Protein AF-A0A7J3WVB5-F1 (afdb_monomer)

Secondary structure (DSSP, 8-state):
-EEEEHHHHHHTTSS-TTSHHHHHHHHHT--EEEEETTEE-PPPHHHHHHHHHHHHHH--SEEEEES-TTTHHHHHHHHTT-SEEEEEES--HHHHHHHTT-TTEEEEES-GGG-----EEEEEE---HHHHHHHHTTHHHHHHHEEEEEEEEEEEGGG-HHHHHHHHT-TTEEEEEETTEEEEEEESSHHHHHHHHHHHTT--

Foldseek 3Di:
DDKDFLVVCCVVVVDPCPDLQNVLCVVLVQTIFDDDPNDTDGDDNFLVLLLLLLCLQVVWQEEEEFQCGQVSSVSSNVVSVNQAYEYEECDCPNVCVRCVPGHRYHYDRDHSLPDQDAETQEYEYEDDQVCLVVVVVCVVRVVRHHDFKYKYWQAQQVPNVVVQVVQVPPPQWDWAQAPRTTMIMGGDDPVVVVSSCVSRVPHD

Mean predicted aligned error: 3.16 Å

Nearest PDB structures (foldseek):
  9fce-assembly2_B  TM=6.866E-01  e=5.239E-07  Streptomyces sp.
  8x46-assembly1_A  TM=5.920E-01  e=1.418E-06  Pyrococcus horikoshii OT3
  8x8i-assembly1_A  TM=5.306E-01  e=5.005E-06  Acinetobacter baumannii
  8x4o-assembly1_A  TM=5.072E-01  e=6.107E-06  Pyrococcus horikoshii OT3
  4atn-assembly1_A  TM=6.465E-01  e=1.321E-03  Escherichia coli BL21(DE3)

Solvent-accessible surface area (backbone atoms only — not comparable to full-atom values): 10890 Å² total; per-residue (Å²): 123,48,75,42,47,50,65,60,32,35,77,68,66,78,35,57,73,85,34,66,46,42,47,52,26,61,77,64,63,49,51,40,28,36,34,48,97,92,42,76,53,66,67,59,62,24,51,51,55,56,48,52,39,43,45,74,74,66,59,44,57,28,36,35,28,31,43,31,49,32,27,56,66,55,45,48,41,48,78,64,63,30,57,37,33,43,32,23,14,79,59,41,70,28,18,46,66,57,47,70,88,48,82,49,57,46,80,42,75,36,62,50,85,73,66,83,75,66,74,21,36,30,30,39,35,53,54,60,75,89,44,38,60,65,53,58,79,38,41,79,61,55,57,59,37,31,63,43,33,36,42,32,45,53,43,49,40,95,75,19,59,69,60,50,56,60,46,69,70,38,91,53,40,48,79,40,53,19,76,61,24,26,27,41,41,35,50,68,48,76,80,48,52,64,51,48,55,58,43,54,55,91,55,91

Sequence (204 aa):
MKCVRVDELIESGRLSPFSPIALICSKLGIRWLPYIDGYIYGPSPGITEVLERILSLLKPESMLDLFCGSGAFSKLAYLMNVKKVKAVDIYVEVARRNLRKLEGIVVEKGDALRIRSGRYDIVVADPPQEKIRELIDRLPEFRRLYRDVAVVWVGPYHKAGEMIKILSSEEKCIIVEAWGDAVAVFWKKKKHKTIIERAVKNIG

Radius of gyration: 15.87 Å; Cα contacts (8 Å, |Δi|>4): 408; chains: 1; bounding box: 39×34×42 Å

Structure (mmCIF, N/CA/C/O backbone):
data_AF-A0A7J3WVB5-F1
#
_entry.id   AF-A0A7J3WVB5-F1
#
loop_
_atom_site.group_PDB
_atom_site.id
_atom_site.type_symbol
_atom_site.label_atom_id
_atom_site.label_alt_id
_atom_site.label_comp_id
_atom_site.label_asym_id
_atom_site.label_entity_id
_atom_site.label_seq_id
_atom_site.pdbx_PDB_ins_code
_atom_site.Cartn_x
_atom_site.Cartn_y
_atom_site.Cartn_z
_atom_site.occupancy
_atom_site.B_iso_or_equiv
_atom_site.auth_seq_id
_atom_site.auth_comp_id
_atom_site.auth_asym_id
_atom_site.auth_atom_id
_atom_site.pdbx_PDB_model_num
ATOM 1 N N . MET A 1 1 ? -0.588 6.923 -19.924 1.00 81.56 1 MET A N 1
ATOM 2 C CA . MET A 1 1 ? 0.156 5.868 -19.200 1.00 81.56 1 MET A CA 1
ATOM 3 C C . MET A 1 1 ? 0.611 4.781 -20.170 1.00 81.56 1 MET A C 1
ATOM 5 O O . MET A 1 1 ? -0.178 4.376 -21.018 1.00 81.56 1 MET A O 1
ATOM 9 N N . LYS A 1 2 ? 1.852 4.296 -20.038 1.00 89.44 2 LYS A N 1
ATOM 10 C CA . LYS A 1 2 ? 2.350 3.068 -20.685 1.00 89.44 2 LYS A CA 1
ATOM 11 C C . LYS A 1 2 ? 2.581 1.976 -19.634 1.00 89.44 2 LYS A C 1
ATOM 13 O O . LYS A 1 2 ? 2.758 2.278 -18.458 1.00 89.44 2 LYS A O 1
ATOM 18 N N . CYS A 1 3 ? 2.585 0.717 -20.063 1.00 93.38 3 CYS A N 1
ATOM 19 C CA . CYS A 1 3 ? 3.015 -0.414 -19.239 1.00 93.38 3 CYS A CA 1
ATOM 20 C C . CYS A 1 3 ? 4.452 -0.771 -19.624 1.00 93.38 3 CYS A C 1
ATOM 22 O O . CYS A 1 3 ? 4.709 -0.964 -20.811 1.00 93.38 3 CYS A O 1
ATOM 24 N N . VAL A 1 4 ? 5.349 -0.906 -18.652 1.00 95.81 4 VAL A N 1
ATOM 25 C CA . VAL A 1 4 ? 6.741 -1.335 -18.879 1.00 95.81 4 VAL A CA 1
ATOM 26 C C . VAL A 1 4 ? 7.025 -2.612 -18.099 1.00 95.81 4 VAL A C 1
ATOM 28 O O . VAL A 1 4 ? 6.466 -2.792 -17.011 1.00 95.81 4 VAL A O 1
ATOM 31 N N . ARG A 1 5 ? 7.838 -3.523 -18.647 1.00 97.50 5 ARG A N 1
ATOM 32 C CA . ARG A 1 5 ? 8.216 -4.738 -17.911 1.00 97.50 5 ARG A CA 1
ATOM 33 C C . ARG A 1 5 ? 9.303 -4.436 -16.898 1.00 97.50 5 ARG A C 1
ATOM 35 O O . ARG A 1 5 ? 10.232 -3.696 -17.196 1.00 97.50 5 ARG A O 1
ATOM 42 N N . VAL A 1 6 ? 9.224 -5.079 -15.738 1.00 97.44 6 VAL A N 1
ATOM 43 C CA . VAL A 1 6 ? 10.295 -5.020 -14.731 1.00 97.44 6 VAL A CA 1
ATOM 44 C C . VAL A 1 6 ? 11.616 -5.533 -15.321 1.00 97.44 6 VAL A C 1
ATOM 46 O O . VAL A 1 6 ? 12.628 -4.857 -15.184 1.00 97.44 6 VAL A O 1
ATOM 49 N N . ASP A 1 7 ? 11.589 -6.649 -16.060 1.00 97.19 7 ASP A N 1
ATOM 50 C CA . ASP A 1 7 ? 12.788 -7.222 -16.697 1.00 97.19 7 ASP A CA 1
ATOM 51 C C . ASP A 1 7 ? 13.438 -6.244 -17.693 1.00 97.19 7 ASP A C 1
ATOM 53 O O . ASP A 1 7 ? 14.636 -6.005 -17.622 1.00 97.19 7 ASP A O 1
ATOM 57 N N . GLU A 1 8 ? 12.644 -5.586 -18.549 1.00 96.88 8 GLU A N 1
ATOM 58 C CA . GLU A 1 8 ? 13.138 -4.587 -19.516 1.00 96.88 8 GLU A CA 1
ATOM 59 C C . GLU A 1 8 ? 13.786 -3.382 -18.811 1.00 96.88 8 GLU A C 1
ATOM 61 O O . GLU A 1 8 ? 14.771 -2.812 -19.287 1.00 96.88 8 GLU A O 1
ATOM 66 N N . LEU A 1 9 ? 13.248 -2.970 -17.659 1.00 96.25 9 LEU A N 1
ATOM 67 C CA . LEU A 1 9 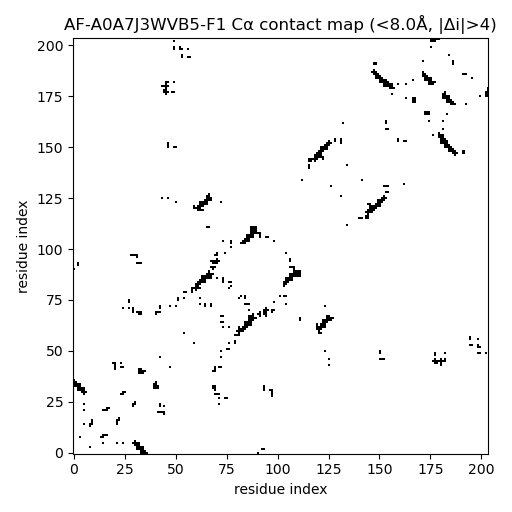? 13.836 -1.898 -16.854 1.00 96.25 9 LEU A CA 1
ATOM 68 C C . LEU A 1 9 ? 15.176 -2.310 -16.236 1.00 96.25 9 LEU A C 1
ATOM 70 O O . LEU A 1 9 ? 16.072 -1.472 -16.140 1.00 96.25 9 LEU A O 1
ATOM 74 N N . ILE A 1 10 ? 15.317 -3.576 -15.844 1.00 96.62 10 ILE A N 1
ATOM 75 C CA . ILE A 1 10 ? 16.566 -4.124 -15.305 1.00 96.62 10 ILE A CA 1
ATOM 76 C C . ILE A 1 10 ? 17.609 -4.261 -16.417 1.00 96.62 10 ILE A C 1
ATOM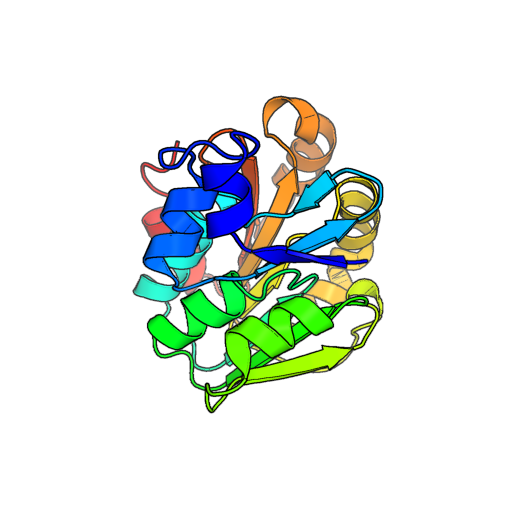 78 O O . ILE A 1 10 ? 18.720 -3.754 -16.277 1.00 96.62 10 ILE A O 1
ATOM 82 N N . GLU A 1 11 ? 17.239 -4.871 -17.544 1.00 97.00 11 GLU A N 1
ATOM 83 C CA . GLU A 1 11 ? 18.110 -5.064 -18.711 1.00 97.00 11 GLU A CA 1
ATOM 84 C C . GLU A 1 11 ? 18.613 -3.732 -19.286 1.00 97.00 11 GLU A C 1
ATOM 86 O O . GLU A 1 11 ? 19.772 -3.616 -19.675 1.00 97.00 11 GLU A O 1
ATOM 91 N N . SER A 1 12 ? 17.763 -2.700 -19.294 1.00 95.94 12 SER A N 1
ATOM 92 C CA . SER A 1 12 ? 18.137 -1.352 -19.746 1.00 95.94 12 SER A CA 1
ATOM 93 C C . SER A 1 12 ? 18.921 -0.526 -18.718 1.00 95.94 12 SER A C 1
ATOM 95 O O . SER A 1 12 ? 19.265 0.622 -19.003 1.00 95.94 12 SER A O 1
ATOM 97 N N . GLY A 1 13 ? 19.171 -1.058 -17.515 1.00 94.12 13 GLY A N 1
ATOM 98 C CA . GLY A 1 13 ? 19.864 -0.351 -16.432 1.00 94.12 13 GLY A CA 1
ATOM 99 C C . GLY A 1 13 ? 19.046 0.762 -15.763 1.00 94.12 13 GLY A C 1
ATOM 100 O O . GLY A 1 13 ? 19.572 1.495 -14.928 1.00 94.12 13 GLY A O 1
ATOM 101 N N . ARG A 1 14 ? 17.756 0.904 -16.100 1.00 93.12 14 ARG A N 1
ATOM 102 C CA . ARG A 1 14 ? 16.847 1.909 -15.512 1.00 93.12 14 ARG A CA 1
ATOM 103 C C . ARG A 1 14 ? 16.347 1.527 -14.120 1.00 93.12 14 ARG A C 1
ATOM 105 O O . ARG A 1 14 ? 15.851 2.388 -13.398 1.00 93.12 14 ARG A O 1
ATOM 112 N N . LEU A 1 15 ? 16.453 0.253 -13.751 1.00 94.56 15 LEU A N 1
ATOM 113 C CA . LEU A 1 15 ? 16.120 -0.266 -12.431 1.00 94.56 15 LEU A CA 1
ATOM 114 C C . LEU A 1 15 ? 17.211 -1.240 -11.981 1.00 94.56 15 LEU A C 1
ATOM 116 O O . LEU A 1 15 ? 17.489 -2.218 -12.663 1.00 94.56 15 LEU A O 1
ATOM 120 N N . SER A 1 16 ? 17.812 -1.009 -10.813 1.00 95.69 16 SER A N 1
ATOM 121 C CA . SER A 1 16 ? 18.738 -1.994 -10.245 1.00 95.69 16 SER A CA 1
ATOM 122 C C . SER A 1 16 ? 17.976 -3.271 -9.856 1.00 95.69 16 SER A C 1
ATOM 124 O O . SER A 1 16 ? 16.940 -3.159 -9.186 1.00 95.69 16 SER A O 1
ATOM 126 N N . PRO A 1 17 ? 18.481 -4.478 -10.184 1.00 96.00 17 PRO A N 1
ATOM 127 C CA . PRO A 1 17 ? 17.848 -5.738 -9.785 1.00 96.00 17 PRO A CA 1
ATOM 128 C C . PRO A 1 17 ? 17.816 -5.933 -8.261 1.00 96.00 17 PRO A C 1
ATOM 130 O O . PRO A 1 17 ? 16.987 -6.682 -7.754 1.00 96.00 17 PRO A O 1
ATOM 133 N N . PHE A 1 18 ? 18.681 -5.224 -7.529 1.00 96.00 18 PHE A N 1
ATOM 134 C CA . PHE A 1 18 ? 18.742 -5.236 -6.065 1.00 96.00 18 PHE A CA 1
ATOM 135 C C . PHE A 1 18 ? 18.004 -4.056 -5.420 1.00 96.00 18 PHE A C 1
ATOM 137 O O . PHE A 1 18 ? 18.051 -3.888 -4.204 1.00 96.00 18 PHE A O 1
ATOM 144 N N . SER A 1 19 ? 17.333 -3.213 -6.212 1.00 94.81 19 SER A N 1
ATOM 145 C CA . SER A 1 19 ? 16.509 -2.136 -5.659 1.00 94.81 19 SER A CA 1
ATOM 146 C C . SER A 1 19 ? 15.310 -2.703 -4.882 1.00 94.81 19 SER A C 1
ATOM 148 O O . SER A 1 19 ? 14.766 -3.737 -5.283 1.00 94.81 19 SER A O 1
ATOM 150 N N . PRO A 1 20 ? 14.825 -2.020 -3.824 1.00 95.12 20 PRO A N 1
ATOM 151 C CA . PRO A 1 20 ? 13.643 -2.465 -3.081 1.00 95.12 20 PRO A CA 1
ATOM 152 C C . PRO A 1 20 ? 12.429 -2.729 -3.982 1.00 95.12 20 PRO A C 1
ATOM 154 O O . PRO A 1 20 ? 11.755 -3.743 -3.833 1.00 95.12 20 PRO A O 1
ATOM 157 N N . ILE A 1 21 ? 12.207 -1.876 -4.989 1.00 95.25 21 ILE A N 1
ATOM 158 C CA . ILE A 1 21 ? 11.132 -2.041 -5.978 1.00 95.25 21 ILE A CA 1
ATOM 159 C C . ILE A 1 21 ? 11.279 -3.362 -6.745 1.00 95.25 21 ILE A C 1
ATOM 161 O O . ILE A 1 21 ? 10.304 -4.107 -6.852 1.00 95.25 21 ILE A O 1
ATOM 165 N N . ALA A 1 22 ? 12.472 -3.670 -7.266 1.00 96.81 22 ALA A N 1
ATOM 166 C CA . ALA A 1 22 ? 12.715 -4.909 -8.007 1.00 96.81 22 ALA A CA 1
ATOM 167 C C . ALA A 1 22 ? 12.516 -6.147 -7.120 1.00 96.81 22 ALA A C 1
ATOM 169 O O . ALA A 1 22 ? 11.864 -7.107 -7.538 1.00 96.81 22 ALA A O 1
ATOM 170 N N . LEU A 1 23 ? 12.999 -6.099 -5.875 1.00 97.56 23 LEU A N 1
ATOM 171 C CA . LEU A 1 23 ? 12.854 -7.189 -4.908 1.00 97.56 23 LEU A CA 1
ATOM 172 C C . LEU A 1 23 ? 11.387 -7.427 -4.523 1.00 97.56 23 LEU A C 1
ATOM 174 O O . LEU A 1 23 ? 10.938 -8.574 -4.515 1.00 97.56 23 LEU A O 1
ATOM 178 N N . ILE A 1 24 ? 10.614 -6.364 -4.277 1.00 97.94 24 ILE A N 1
ATOM 179 C CA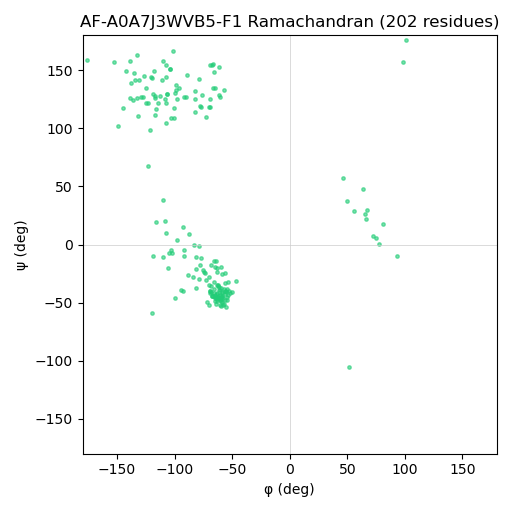 . ILE A 1 24 ? 9.170 -6.464 -4.012 1.00 97.94 24 ILE A CA 1
ATOM 180 C C . ILE A 1 24 ? 8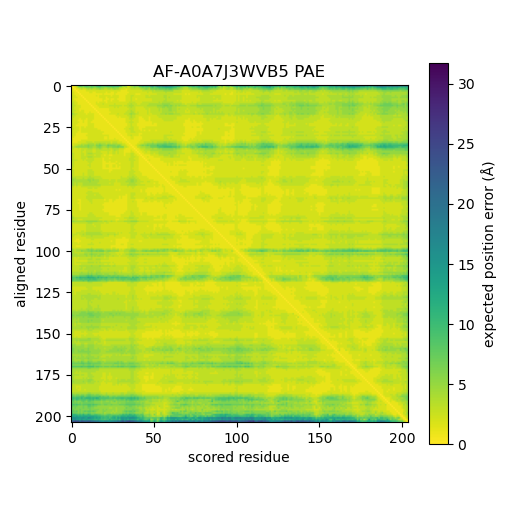.447 -7.024 -5.237 1.00 97.94 24 ILE A C 1
ATOM 182 O O . ILE A 1 24 ? 7.621 -7.929 -5.108 1.00 97.94 24 ILE A O 1
ATOM 186 N N . CYS A 1 25 ? 8.771 -6.534 -6.436 1.00 98.19 25 CYS A N 1
ATOM 187 C CA . CYS A 1 25 ? 8.155 -7.030 -7.662 1.00 98.19 25 CYS A CA 1
ATOM 188 C C . CYS A 1 25 ? 8.432 -8.521 -7.873 1.00 98.19 25 CYS A C 1
ATOM 190 O O . CYS A 1 25 ? 7.502 -9.271 -8.169 1.00 98.19 25 CYS A O 1
ATOM 192 N N . SER A 1 26 ? 9.673 -8.955 -7.645 1.00 97.75 26 SER A N 1
ATOM 193 C CA . SER A 1 26 ? 10.072 -10.363 -7.697 1.00 97.75 26 SER A CA 1
ATOM 194 C C . SER A 1 26 ? 9.303 -11.204 -6.672 1.00 97.75 26 SER A C 1
ATOM 196 O O . SER A 1 26 ? 8.625 -12.161 -7.050 1.00 97.75 26 SER A O 1
ATOM 198 N N . LYS A 1 27 ? 9.288 -10.783 -5.396 1.00 97.88 27 LYS A N 1
ATOM 199 C CA . LYS A 1 27 ? 8.560 -11.452 -4.300 1.00 97.88 27 LYS A CA 1
ATOM 200 C C . LYS A 1 27 ? 7.071 -11.631 -4.607 1.00 97.88 27 LYS A C 1
ATOM 202 O O . LYS A 1 27 ? 6.494 -12.669 -4.295 1.00 97.88 27 LYS A O 1
ATOM 207 N N . LEU A 1 28 ? 6.440 -10.619 -5.200 1.00 97.88 28 LEU A N 1
ATOM 208 C CA . LEU A 1 28 ? 5.000 -10.609 -5.471 1.00 97.88 28 LEU A CA 1
ATOM 209 C C . LEU A 1 28 ? 4.633 -11.156 -6.862 1.00 97.88 28 LEU A C 1
ATOM 211 O O . LEU A 1 28 ? 3.451 -11.360 -7.151 1.00 97.88 28 LEU A O 1
ATOM 215 N N . GLY A 1 29 ? 5.609 -11.388 -7.742 1.00 97.56 29 GLY A N 1
ATOM 216 C CA . GLY A 1 29 ? 5.369 -11.731 -9.146 1.00 97.56 29 GLY A CA 1
ATOM 217 C C . GLY A 1 29 ? 4.737 -10.591 -9.960 1.00 97.56 29 GLY A C 1
ATOM 218 O O . GLY A 1 29 ? 3.982 -10.847 -10.905 1.00 97.56 29 GLY A O 1
ATOM 219 N N . ILE A 1 30 ? 5.007 -9.336 -9.589 1.00 98.12 30 ILE A N 1
ATOM 220 C CA . ILE A 1 30 ? 4.620 -8.146 -10.356 1.00 98.12 30 ILE A CA 1
ATOM 221 C C . ILE A 1 30 ? 5.583 -8.005 -11.531 1.00 98.12 30 ILE A C 1
ATOM 223 O O . ILE A 1 30 ? 6.784 -7.843 -11.351 1.00 98.12 30 ILE A O 1
ATOM 227 N N . ARG A 1 31 ? 5.050 -8.081 -12.753 1.00 97.88 31 ARG A N 1
ATOM 228 C CA . ARG A 1 31 ? 5.861 -8.066 -13.985 1.00 97.88 31 ARG A CA 1
ATOM 229 C C . ARG A 1 31 ? 5.780 -6.754 -14.742 1.00 97.88 31 ARG A C 1
ATOM 231 O O . ARG A 1 31 ? 6.636 -6.487 -15.579 1.00 97.88 31 ARG A O 1
ATOM 238 N N . TRP A 1 32 ? 4.742 -5.970 -14.477 1.00 98.19 32 TRP A N 1
ATOM 239 C CA . TRP A 1 32 ? 4.445 -4.735 -15.191 1.00 98.19 32 TRP A CA 1
ATOM 240 C C . TRP A 1 32 ? 4.325 -3.583 -14.205 1.00 98.19 32 TRP A C 1
ATOM 242 O O . TRP A 1 32 ? 3.634 -3.724 -13.195 1.00 98.19 32 TRP A O 1
ATOM 252 N N . LEU A 1 33 ? 4.949 -2.452 -14.528 1.00 97.38 33 LEU A N 1
ATOM 253 C CA . LEU A 1 33 ? 4.841 -1.205 -13.772 1.00 97.38 33 LEU A CA 1
ATOM 254 C C . LEU A 1 33 ? 4.216 -0.094 -14.636 1.00 97.38 33 LEU A C 1
ATOM 256 O O . LEU A 1 33 ? 4.390 -0.101 -15.863 1.00 97.38 33 LEU A O 1
ATOM 260 N N . PRO A 1 34 ? 3.479 0.855 -14.029 1.00 95.56 34 PRO A N 1
ATOM 261 C CA . PRO A 1 34 ? 3.046 2.072 -14.698 1.00 95.56 34 PRO A CA 1
ATOM 262 C C . PRO A 1 34 ? 4.232 2.957 -15.069 1.00 95.56 34 PRO A C 1
ATOM 264 O O . PRO A 1 34 ? 5.119 3.212 -14.256 1.00 95.56 34 PRO A O 1
ATOM 267 N N . TYR A 1 35 ? 4.198 3.463 -16.298 1.00 92.94 35 TYR A N 1
ATOM 268 C CA . TYR A 1 35 ? 5.060 4.533 -16.776 1.00 92.94 35 TYR A CA 1
ATOM 269 C C . TYR A 1 35 ? 4.202 5.744 -17.147 1.00 92.94 35 TYR A C 1
ATOM 271 O O . TYR A 1 35 ? 3.397 5.687 -18.091 1.00 92.94 35 TYR A O 1
ATOM 279 N N . ILE A 1 36 ? 4.329 6.818 -16.373 1.00 88.88 36 ILE A N 1
ATOM 280 C CA . ILE A 1 36 ? 3.506 8.029 -16.468 1.00 88.88 36 ILE A CA 1
ATOM 281 C C . ILE A 1 36 ? 4.449 9.229 -16.439 1.00 88.88 36 ILE A C 1
ATOM 283 O O . ILE A 1 36 ? 5.306 9.314 -15.569 1.00 88.88 36 ILE A O 1
ATOM 287 N N . ASP A 1 37 ? 4.330 10.106 -17.435 1.00 86.94 37 ASP A N 1
ATOM 288 C CA . ASP A 1 37 ? 5.044 11.388 -17.521 1.00 86.94 37 ASP A CA 1
ATOM 289 C C . ASP A 1 37 ? 6.561 11.311 -17.293 1.00 86.94 37 ASP A C 1
ATOM 291 O O . ASP A 1 37 ? 7.172 12.191 -16.701 1.00 86.94 37 ASP A O 1
ATOM 295 N N . GLY A 1 38 ? 7.188 10.239 -17.782 1.00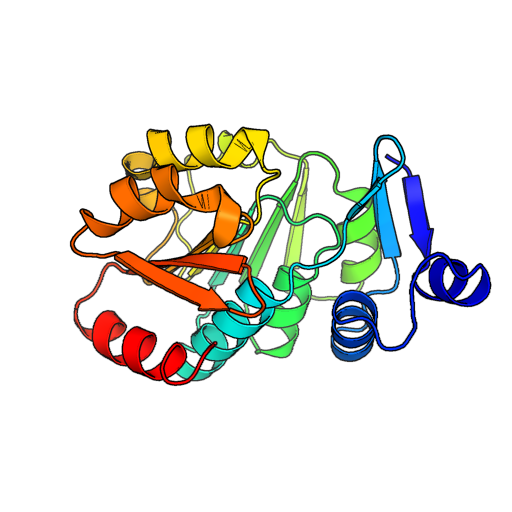 84.25 38 GLY A N 1
ATOM 296 C CA . GLY A 1 38 ? 8.631 10.034 -17.649 1.00 84.25 38 GLY A CA 1
ATOM 297 C C . GLY A 1 38 ? 9.051 9.213 -16.428 1.00 84.25 38 GLY A C 1
ATOM 298 O O . GLY A 1 38 ? 10.198 8.769 -16.380 1.00 84.25 38 GLY A O 1
ATOM 299 N N . TYR A 1 39 ? 8.133 8.941 -15.501 1.00 87.44 39 TYR A N 1
ATOM 300 C CA . TYR A 1 39 ? 8.394 8.262 -14.234 1.00 87.44 39 TYR A CA 1
ATOM 301 C C . TYR A 1 39 ? 7.844 6.835 -14.212 1.00 87.44 39 TYR A C 1
ATOM 303 O O . TYR A 1 39 ? 6.783 6.536 -14.766 1.00 87.44 39 TYR A O 1
ATOM 311 N N . ILE A 1 40 ? 8.586 5.944 -13.553 1.00 91.19 40 ILE A N 1
ATOM 312 C CA . ILE A 1 40 ? 8.181 4.564 -13.273 1.00 91.19 40 ILE A CA 1
ATOM 313 C C . ILE A 1 40 ? 7.628 4.528 -11.853 1.00 91.19 40 ILE A C 1
ATOM 315 O O . ILE A 1 40 ? 8.325 4.905 -10.914 1.00 91.19 40 ILE A O 1
ATOM 319 N N . TYR A 1 41 ? 6.404 4.036 -11.699 1.00 91.56 41 TYR A N 1
ATOM 320 C CA . TYR A 1 41 ? 5.755 3.930 -10.396 1.00 91.56 41 TYR A CA 1
ATOM 321 C C . TYR A 1 41 ? 5.857 2.488 -9.892 1.00 91.56 41 TYR A C 1
ATOM 323 O O . TYR A 1 41 ? 5.245 1.574 -10.441 1.00 91.56 41 TYR A O 1
ATOM 331 N N . GLY A 1 42 ? 6.682 2.263 -8.873 1.00 92.81 42 GLY A N 1
ATOM 332 C CA . GLY A 1 42 ? 6.816 0.974 -8.191 1.00 92.81 42 GLY A CA 1
ATOM 333 C C . GLY A 1 42 ? 6.066 0.954 -6.858 1.00 92.81 42 GLY A C 1
ATOM 334 O O . GLY A 1 42 ? 5.684 2.013 -6.372 1.00 92.81 42 GLY A O 1
ATOM 335 N N . PRO A 1 43 ? 5.863 -0.227 -6.248 1.00 94.69 43 PRO A N 1
ATOM 336 C CA . PRO A 1 43 ? 5.385 -0.304 -4.871 1.00 94.69 43 PRO A CA 1
ATOM 337 C C . PRO A 1 43 ? 6.371 0.360 -3.903 1.00 94.69 43 PRO A C 1
ATOM 339 O O . PRO A 1 43 ? 7.559 0.026 -3.902 1.00 94.69 43 PRO A O 1
ATOM 342 N N . SER A 1 44 ? 5.862 1.259 -3.062 1.00 94.88 44 SER A N 1
ATOM 343 C CA . SER A 1 44 ? 6.644 1.933 -2.023 1.00 94.88 44 SER A CA 1
ATOM 344 C C . SER A 1 44 ? 7.044 0.935 -0.917 1.00 94.88 44 SER A C 1
ATOM 346 O O . SER A 1 44 ? 6.173 0.239 -0.371 1.00 94.88 44 SER A O 1
ATOM 348 N N . PRO A 1 45 ? 8.343 0.791 -0.589 1.00 95.69 45 PRO A N 1
ATOM 349 C CA . PRO A 1 45 ? 8.822 -0.268 0.299 1.00 95.69 45 PRO A CA 1
ATOM 350 C C . PRO A 1 45 ? 8.310 -0.132 1.735 1.00 95.69 45 PRO A C 1
ATOM 352 O O . PRO A 1 45 ? 7.921 -1.144 2.323 1.00 95.69 45 PRO A O 1
ATOM 355 N N . GLY A 1 46 ? 8.216 1.089 2.272 1.00 96.50 46 GLY A N 1
ATOM 356 C CA . GLY A 1 46 ? 7.803 1.302 3.656 1.00 96.50 46 GLY A CA 1
ATOM 357 C C . GLY A 1 46 ? 6.372 0.850 3.921 1.00 96.50 46 GLY A C 1
ATOM 358 O O . GLY A 1 46 ? 6.114 0.035 4.809 1.00 96.50 46 GLY A O 1
ATOM 359 N N . ILE A 1 47 ? 5.425 1.305 3.096 1.00 97.56 47 ILE A N 1
ATOM 360 C CA . ILE A 1 47 ? 4.027 0.863 3.201 1.00 97.56 47 ILE A CA 1
ATOM 361 C C . ILE A 1 47 ? 3.861 -0.624 2.863 1.00 97.56 47 ILE A C 1
ATOM 363 O O . ILE A 1 47 ? 3.018 -1.279 3.476 1.00 97.56 47 ILE A O 1
ATOM 367 N N . THR A 1 48 ? 4.677 -1.183 1.958 1.00 97.94 48 THR A N 1
ATOM 368 C CA . THR A 1 48 ? 4.662 -2.628 1.663 1.00 97.94 48 THR A CA 1
ATOM 369 C C . THR A 1 48 ? 4.960 -3.440 2.923 1.00 97.94 48 THR A C 1
ATOM 371 O O . THR A 1 48 ? 4.199 -4.352 3.254 1.00 97.94 48 THR A O 1
ATOM 374 N N . GLU A 1 49 ? 6.023 -3.091 3.655 1.00 97.44 49 GLU A N 1
ATOM 375 C CA . GLU A 1 49 ? 6.401 -3.784 4.891 1.00 97.44 49 GLU A CA 1
ATOM 376 C C . GLU A 1 49 ? 5.346 -3.619 5.993 1.00 97.44 49 GLU A C 1
ATOM 378 O O . GLU A 1 49 ? 4.948 -4.600 6.634 1.00 97.44 49 GLU A O 1
ATOM 383 N N . VAL A 1 50 ? 4.858 -2.392 6.202 1.00 97.75 50 VAL A N 1
ATOM 384 C CA . VAL A 1 50 ? 3.823 -2.108 7.208 1.00 97.75 50 VAL A CA 1
ATOM 385 C C . VAL A 1 50 ? 2.549 -2.902 6.908 1.00 97.75 50 VAL A C 1
ATOM 387 O O . VAL A 1 50 ? 1.996 -3.550 7.803 1.00 97.75 50 VAL A O 1
ATOM 390 N N . LEU A 1 51 ? 2.096 -2.900 5.651 1.00 98.19 51 LEU A N 1
ATOM 391 C CA . LEU A 1 51 ? 0.900 -3.626 5.237 1.00 98.19 51 LEU A CA 1
ATOM 392 C C . LEU A 1 51 ? 1.073 -5.138 5.411 1.00 98.19 51 LEU A C 1
ATOM 394 O O . LEU A 1 51 ? 0.181 -5.779 5.966 1.00 98.19 51 LEU A O 1
ATOM 398 N N . GLU A 1 52 ? 2.207 -5.709 4.996 1.00 97.56 52 GLU A N 1
ATOM 399 C CA . GLU A 1 52 ? 2.493 -7.140 5.157 1.00 97.56 52 GLU A CA 1
ATOM 400 C C . GLU A 1 52 ? 2.401 -7.565 6.630 1.00 97.56 52 GLU A C 1
ATOM 402 O O . GLU A 1 52 ? 1.699 -8.520 6.978 1.00 97.56 52 GLU A O 1
ATOM 407 N N . ARG A 1 53 ? 3.032 -6.812 7.534 1.00 96.94 53 ARG A N 1
ATOM 408 C CA . ARG A 1 53 ? 2.993 -7.108 8.974 1.00 96.94 53 ARG A CA 1
ATOM 409 C C . ARG A 1 53 ? 1.574 -7.010 9.535 1.00 96.94 53 ARG A C 1
ATOM 411 O O . ARG A 1 53 ? 1.150 -7.903 10.272 1.00 96.94 53 ARG A O 1
ATOM 418 N N . ILE A 1 54 ? 0.809 -5.990 9.146 1.00 96.75 54 ILE A N 1
ATOM 419 C CA . ILE A 1 54 ? -0.589 -5.821 9.573 1.00 96.75 54 ILE A CA 1
ATOM 420 C C . ILE A 1 54 ? -1.468 -6.974 9.072 1.00 96.75 54 ILE A C 1
ATOM 422 O O . ILE A 1 54 ? -2.218 -7.558 9.860 1.00 96.75 54 ILE A O 1
ATOM 426 N N . LEU A 1 55 ? -1.357 -7.341 7.793 1.00 97.38 55 LEU A N 1
ATOM 427 C CA . LEU A 1 55 ? -2.105 -8.451 7.202 1.00 97.38 55 LEU A CA 1
ATOM 428 C C . LEU A 1 55 ? -1.788 -9.781 7.899 1.00 97.38 55 LEU A C 1
ATOM 430 O O . LEU A 1 55 ? -2.707 -10.558 8.168 1.00 97.38 55 LEU A O 1
ATOM 434 N N . SER A 1 56 ? -0.521 -10.018 8.262 1.00 96.19 56 SER A N 1
ATOM 435 C CA . SER A 1 56 ? -0.088 -11.265 8.916 1.00 96.19 56 SER A CA 1
ATOM 436 C C . SER A 1 56 ? -0.740 -11.481 10.286 1.00 96.19 56 SER A C 1
ATOM 438 O O . SER A 1 56 ? -1.052 -12.614 10.666 1.00 96.19 56 SER A O 1
ATOM 440 N N . LEU A 1 57 ? -0.977 -10.387 11.017 1.00 94.44 57 LEU A N 1
ATOM 441 C CA . LEU A 1 57 ? -1.510 -10.417 12.375 1.00 94.44 57 LEU A CA 1
ATOM 442 C C . LEU A 1 57 ? -3.036 -10.312 12.409 1.00 94.44 57 LEU A C 1
ATOM 444 O O . LEU A 1 57 ? -3.668 -10.991 13.217 1.00 94.44 57 LEU A O 1
ATOM 448 N N . LEU A 1 58 ? -3.633 -9.471 11.555 1.00 94.31 58 LEU A N 1
ATOM 449 C CA . LEU A 1 58 ? -5.083 -9.250 11.544 1.00 94.31 58 LEU A CA 1
ATOM 450 C C . LEU A 1 58 ? -5.855 -10.281 10.727 1.00 94.31 58 LEU A C 1
ATOM 452 O O . LEU A 1 58 ? -7.015 -10.525 11.051 1.00 94.31 58 LEU A O 1
ATOM 456 N N . LYS A 1 59 ? -5.234 -10.873 9.697 1.00 95.62 59 LYS A N 1
ATOM 457 C CA . LYS A 1 59 ? -5.858 -11.861 8.798 1.00 95.62 59 LYS A CA 1
ATOM 458 C C . LYS A 1 59 ? -7.256 -11.424 8.312 1.00 95.62 59 LYS A C 1
ATOM 460 O O . LYS A 1 59 ? -8.237 -12.125 8.568 1.00 95.62 59 LYS A O 1
ATOM 465 N N . PRO A 1 60 ? -7.377 -10.246 7.672 1.00 97.19 60 PRO A N 1
ATOM 466 C CA . PRO A 1 60 ? -8.672 -9.716 7.252 1.00 97.19 60 PRO A CA 1
ATOM 467 C C . PRO A 1 60 ? -9.315 -10.567 6.153 1.00 97.19 60 PRO A C 1
ATOM 469 O O . PRO A 1 60 ? -8.626 -11.207 5.358 1.00 97.19 60 PRO A O 1
ATOM 472 N N . GLU A 1 61 ? -10.643 -10.515 6.044 1.00 98.31 61 GLU A N 1
ATOM 473 C CA . GLU A 1 61 ? -11.358 -11.182 4.951 1.00 98.31 61 GLU A CA 1
ATOM 474 C C . GLU A 1 61 ? -11.493 -10.290 3.716 1.00 98.31 61 GLU A C 1
ATOM 476 O O . GLU A 1 61 ? -11.627 -10.794 2.597 1.00 98.31 61 GLU A O 1
ATOM 481 N N . SER A 1 62 ? -11.472 -8.968 3.911 1.00 98.69 62 SER A N 1
ATOM 482 C CA . SER A 1 62 ? -11.687 -7.991 2.849 1.00 98.69 62 SER A CA 1
ATOM 483 C C . SER A 1 62 ? -10.734 -6.796 2.900 1.00 98.69 62 SER A C 1
ATOM 485 O O . SER A 1 62 ? -10.478 -6.233 3.966 1.00 98.69 62 SER A O 1
ATOM 487 N N . MET A 1 63 ? -10.257 -6.371 1.727 1.00 98.81 63 MET A N 1
ATOM 488 C CA . MET A 1 63 ? -9.390 -5.204 1.567 1.00 98.81 63 MET A CA 1
ATOM 489 C C . MET A 1 63 ? -9.831 -4.311 0.401 1.00 98.81 63 MET A C 1
ATOM 491 O O . MET A 1 63 ? -10.233 -4.803 -0.654 1.00 98.81 63 MET A O 1
ATOM 495 N N . LEU A 1 64 ? -9.727 -2.998 0.589 1.00 98.81 64 LEU A N 1
ATOM 496 C CA . LEU A 1 64 ? -9.802 -2.000 -0.478 1.00 98.81 64 LEU A CA 1
ATOM 497 C C . LEU A 1 64 ? -8.411 -1.406 -0.709 1.00 98.81 64 LEU A C 1
ATOM 499 O O . LEU A 1 64 ? -7.807 -0.901 0.231 1.00 98.81 64 LEU A O 1
ATOM 503 N N . ASP A 1 65 ? -7.935 -1.466 -1.944 1.00 98.69 65 ASP A N 1
ATOM 504 C CA . ASP A 1 65 ? -6.662 -0.925 -2.418 1.00 98.69 65 ASP A CA 1
ATOM 505 C C . ASP A 1 65 ? -6.941 0.318 -3.271 1.00 98.69 65 ASP A C 1
ATOM 507 O O . ASP A 1 65 ? -7.476 0.218 -4.379 1.00 98.69 65 ASP A O 1
ATOM 511 N N . LEU A 1 66 ? -6.680 1.497 -2.710 1.00 98.44 66 LEU A N 1
ATOM 512 C CA . LEU A 1 66 ? -6.880 2.789 -3.360 1.00 98.44 66 LEU A CA 1
ATOM 513 C C . LEU A 1 66 ? -5.564 3.273 -3.969 1.00 98.44 66 LEU A C 1
ATOM 515 O O . LEU A 1 66 ? -4.546 3.276 -3.281 1.00 98.44 66 LEU A O 1
ATOM 519 N N . PHE A 1 67 ? -5.625 3.766 -5.211 1.00 97.56 67 PHE A N 1
ATOM 520 C CA . PHE A 1 67 ? -4.445 4.128 -6.011 1.00 97.56 67 PHE A CA 1
ATOM 521 C C . PHE A 1 67 ? -3.577 2.899 -6.310 1.00 97.56 67 PHE A C 1
ATOM 523 O O . PHE A 1 67 ? -2.369 2.885 -6.095 1.00 97.56 67 PHE A O 1
ATOM 530 N N . CYS A 1 68 ? -4.223 1.820 -6.765 1.00 97.31 68 CYS A N 1
ATOM 531 C CA . CYS A 1 68 ? -3.593 0.503 -6.800 1.00 97.31 68 CYS A CA 1
ATOM 532 C C . CYS A 1 68 ? -2.391 0.395 -7.759 1.00 97.31 68 CYS A C 1
ATOM 534 O O . CYS A 1 68 ? -1.603 -0.543 -7.627 1.00 97.31 68 CYS A O 1
ATOM 536 N N . GLY A 1 69 ? -2.239 1.301 -8.736 1.00 96.50 69 GLY A N 1
ATOM 537 C CA . GLY A 1 69 ? -1.098 1.355 -9.653 1.00 96.50 69 GLY A CA 1
ATOM 538 C C . GLY A 1 69 ? -0.796 0.021 -10.349 1.00 96.50 69 GLY A C 1
ATOM 539 O O . GLY A 1 69 ? -1.491 -0.409 -11.273 1.00 96.50 69 GLY A O 1
ATOM 540 N N . SER A 1 70 ? 0.275 -0.654 -9.919 1.00 97.81 70 SER A N 1
ATOM 541 C CA . SER A 1 70 ? 0.670 -1.972 -10.445 1.00 97.81 70 SER A CA 1
ATOM 542 C C . SER A 1 70 ? -0.164 -3.144 -9.907 1.00 97.81 70 SER A C 1
ATOM 544 O O . SER A 1 70 ? -0.071 -4.255 -10.436 1.00 97.81 70 SER A O 1
ATOM 546 N N . GLY A 1 71 ? -0.977 -2.920 -8.876 1.00 98.31 71 GLY A N 1
ATOM 547 C CA . GLY A 1 71 ? -1.717 -3.943 -8.142 1.00 98.31 71 GLY A CA 1
ATOM 548 C C . GLY A 1 71 ? -0.877 -4.677 -7.093 1.00 98.31 71 GLY A C 1
ATOM 549 O O . GLY A 1 71 ? -1.255 -5.773 -6.681 1.00 98.31 71 GLY A O 1
ATOM 550 N N . ALA A 1 72 ? 0.270 -4.126 -6.683 1.00 98.50 72 ALA A N 1
ATOM 551 C CA . ALA A 1 72 ? 1.189 -4.779 -5.751 1.00 98.50 72 ALA A CA 1
ATOM 552 C C . ALA A 1 72 ? 0.551 -5.082 -4.385 1.00 98.50 72 ALA A C 1
ATOM 554 O O . ALA A 1 72 ? 0.650 -6.215 -3.917 1.00 98.50 72 ALA A O 1
ATOM 555 N N . PHE A 1 73 ? -0.167 -4.135 -3.773 1.00 98.75 73 PHE A N 1
ATOM 556 C CA . PHE A 1 73 ? -0.821 -4.382 -2.481 1.00 98.75 73 PHE A CA 1
ATOM 557 C C . PHE A 1 73 ? -1.982 -5.360 -2.604 1.00 98.75 73 PHE A C 1
ATOM 559 O O . PHE A 1 73 ? -2.110 -6.269 -1.786 1.00 98.75 73 PHE A O 1
ATOM 566 N N . SER A 1 74 ? -2.772 -5.259 -3.673 1.00 98.75 74 SER A N 1
ATOM 567 C CA . SER A 1 74 ? -3.782 -6.268 -4.001 1.00 98.75 74 SER A CA 1
ATOM 568 C C . SER A 1 74 ? -3.189 -7.674 -4.150 1.00 98.75 74 SER A C 1
ATOM 570 O O . SER A 1 74 ? -3.748 -8.647 -3.639 1.00 98.75 74 SER A O 1
ATOM 572 N N . LYS A 1 75 ? -2.032 -7.793 -4.813 1.00 98.69 75 LYS A N 1
ATOM 573 C CA . LYS A 1 75 ? -1.305 -9.057 -4.974 1.00 98.69 75 LYS A CA 1
ATOM 574 C C . LYS A 1 75 ? -0.775 -9.579 -3.638 1.00 98.69 75 LYS A C 1
ATOM 576 O O . LYS A 1 75 ? -0.929 -10.767 -3.365 1.00 98.69 75 LYS A O 1
ATOM 581 N N . LEU A 1 76 ? -0.200 -8.706 -2.811 1.00 98.69 76 LEU A N 1
ATOM 582 C CA . LEU A 1 76 ? 0.242 -9.030 -1.454 1.00 98.69 76 LEU A CA 1
ATOM 583 C C . LEU A 1 76 ? -0.927 -9.567 -0.618 1.00 98.69 76 LEU A C 1
ATOM 585 O O . LEU A 1 76 ? -0.832 -10.665 -0.081 1.00 98.69 76 LEU A O 1
ATOM 589 N N . ALA A 1 77 ? -2.058 -8.863 -0.581 1.00 98.62 77 ALA A N 1
ATOM 590 C CA . ALA A 1 77 ? -3.245 -9.297 0.153 1.00 98.62 77 ALA A CA 1
ATOM 591 C C . ALA A 1 77 ? -3.765 -10.665 -0.309 1.00 98.62 77 ALA A C 1
ATOM 593 O O . ALA A 1 77 ? -4.082 -11.514 0.524 1.00 98.62 77 ALA A O 1
ATOM 594 N N . TYR A 1 78 ? -3.782 -10.916 -1.620 1.00 98.44 78 TYR A N 1
ATOM 595 C CA . TYR A 1 78 ? -4.135 -12.227 -2.165 1.00 98.44 78 TYR A CA 1
ATOM 596 C C . TYR A 1 78 ? -3.187 -13.336 -1.686 1.00 98.44 78 TYR A C 1
ATOM 598 O O . TYR A 1 78 ? -3.646 -14.370 -1.208 1.00 98.44 78 TYR A O 1
ATOM 606 N N . LEU A 1 79 ? -1.867 -13.110 -1.746 1.00 98.12 79 LEU A N 1
ATOM 607 C CA . LEU A 1 79 ? -0.865 -14.066 -1.246 1.00 98.12 79 LEU A CA 1
ATOM 608 C C . LEU A 1 79 ? -0.984 -14.302 0.270 1.00 98.12 79 LEU A C 1
ATOM 610 O O . LEU A 1 79 ? -0.597 -15.356 0.767 1.00 98.12 79 LEU A O 1
ATOM 614 N N . MET A 1 80 ? -1.560 -13.343 0.996 1.00 97.88 80 MET A N 1
ATOM 615 C CA . MET A 1 80 ? -1.842 -13.423 2.429 1.00 97.88 80 MET A CA 1
ATOM 616 C C . MET A 1 80 ? -3.254 -13.937 2.755 1.00 97.88 80 MET A C 1
ATOM 618 O O . MET A 1 80 ? -3.695 -13.837 3.899 1.00 97.88 80 MET A O 1
ATOM 622 N N . ASN A 1 81 ? -3.939 -14.542 1.779 1.00 97.81 81 ASN A N 1
ATOM 623 C CA . ASN A 1 81 ? -5.257 -15.171 1.912 1.00 97.81 81 ASN A CA 1
ATOM 624 C C . ASN A 1 81 ? -6.417 -14.210 2.235 1.00 97.81 81 ASN A C 1
ATOM 626 O O . ASN A 1 81 ? -7.434 -14.629 2.796 1.00 97.81 81 ASN A O 1
ATOM 630 N N . VAL A 1 82 ? -6.314 -12.933 1.855 1.00 98.44 82 VAL A N 1
ATOM 631 C CA . VAL A 1 82 ? -7.469 -12.024 1.889 1.00 98.44 82 VAL A CA 1
ATOM 632 C C . VAL A 1 82 ? -8.457 -12.438 0.797 1.00 98.44 82 VAL A C 1
ATOM 634 O O . VAL A 1 82 ? -8.138 -12.409 -0.389 1.00 98.44 82 VAL A O 1
ATOM 637 N N . LYS A 1 83 ? -9.675 -12.819 1.195 1.00 97.38 83 LYS A N 1
ATOM 638 C CA . LYS A 1 83 ? -10.673 -13.438 0.302 1.00 97.38 83 LYS A CA 1
ATOM 639 C C . LYS A 1 83 ? -11.252 -12.474 -0.734 1.00 97.38 83 LYS A C 1
ATOM 641 O O . LYS A 1 83 ? -11.630 -12.903 -1.822 1.00 97.38 83 LYS A O 1
ATOM 646 N N . LYS A 1 84 ? -11.420 -11.199 -0.368 1.00 98.50 84 LYS A N 1
ATOM 647 C CA . LYS A 1 84 ? -12.078 -10.184 -1.204 1.00 98.50 84 LYS A CA 1
ATOM 648 C C . LYS A 1 84 ? -11.241 -8.917 -1.274 1.00 98.50 84 LYS A C 1
ATOM 650 O O . LYS A 1 84 ? -11.173 -8.168 -0.303 1.00 98.50 84 LYS A O 1
ATOM 655 N N . VAL A 1 85 ? -10.666 -8.637 -2.433 1.00 98.69 85 VAL A N 1
ATOM 656 C CA . VAL A 1 85 ? -9.884 -7.426 -2.675 1.00 98.69 85 VAL A CA 1
ATOM 657 C C . VAL A 1 85 ? -10.558 -6.594 -3.760 1.00 98.69 85 VAL A C 1
ATOM 659 O O . VAL A 1 85 ? -10.820 -7.087 -4.856 1.00 98.69 85 VAL A O 1
ATOM 662 N N . LYS A 1 86 ? -10.833 -5.322 -3.470 1.00 98.62 86 LYS A N 1
ATOM 663 C CA . LYS A 1 86 ? -11.214 -4.338 -4.490 1.00 98.62 86 LYS A CA 1
ATOM 664 C C . LYS A 1 86 ? -10.044 -3.388 -4.703 1.00 98.62 86 LYS A C 1
ATOM 666 O O . LYS A 1 86 ? -9.630 -2.734 -3.758 1.00 98.62 86 LYS A O 1
ATOM 671 N N . ALA A 1 87 ? -9.550 -3.296 -5.927 1.00 98.56 87 ALA A N 1
ATOM 672 C CA . ALA A 1 87 ? -8.497 -2.378 -6.336 1.00 98.56 87 ALA A CA 1
ATOM 673 C C . ALA A 1 87 ? -9.100 -1.252 -7.180 1.00 98.56 87 ALA A C 1
ATOM 675 O O . ALA A 1 87 ? -9.852 -1.533 -8.117 1.00 98.56 87 ALA A O 1
ATOM 676 N N . VAL A 1 88 ? -8.805 0.002 -6.846 1.00 98.44 88 VAL A N 1
ATOM 677 C CA . VAL A 1 88 ? -9.353 1.185 -7.520 1.00 98.44 88 VAL A CA 1
ATOM 678 C C . VAL A 1 88 ? -8.223 2.102 -7.960 1.00 98.44 88 VAL A C 1
ATOM 680 O O . VAL A 1 88 ? -7.398 2.518 -7.147 1.00 98.44 88 VAL A O 1
ATOM 683 N N . ASP A 1 89 ? -8.222 2.450 -9.242 1.00 97.81 89 ASP A N 1
ATOM 684 C CA . ASP A 1 89 ? -7.303 3.432 -9.816 1.00 97.81 89 ASP A CA 1
ATOM 685 C C . ASP A 1 89 ? -7.925 4.098 -11.050 1.00 97.81 89 ASP A C 1
ATOM 687 O O . ASP A 1 89 ? -8.796 3.527 -11.712 1.00 97.81 89 ASP A O 1
ATOM 691 N N . ILE A 1 90 ? -7.467 5.296 -11.400 1.00 96.12 90 ILE A N 1
ATOM 692 C CA . ILE A 1 90 ? -7.823 5.941 -12.668 1.00 96.12 90 ILE A CA 1
ATOM 693 C C . ILE A 1 90 ? -7.109 5.274 -13.856 1.00 96.12 90 ILE A C 1
ATOM 695 O O . ILE A 1 90 ? -7.633 5.298 -14.975 1.00 96.12 90 ILE A O 1
ATOM 699 N N . TYR A 1 91 ? -5.968 4.623 -13.608 1.00 94.31 91 TYR A N 1
ATOM 700 C CA . TYR A 1 91 ? -5.179 3.874 -14.578 1.00 94.31 91 TYR A CA 1
ATOM 701 C C . TYR A 1 91 ? -5.017 2.410 -14.146 1.00 94.31 91 TYR A C 1
ATOM 703 O O . TYR A 1 91 ? -4.166 2.049 -13.339 1.00 94.31 91 TYR A O 1
ATOM 711 N N . VAL A 1 92 ? -5.840 1.527 -14.705 1.00 96.62 92 VAL A N 1
ATOM 712 C CA . VAL A 1 92 ? -5.991 0.141 -14.220 1.00 96.62 92 VAL A CA 1
ATOM 713 C C . VAL A 1 92 ? -5.308 -0.904 -15.087 1.00 96.62 92 VAL A C 1
ATOM 715 O O . VAL A 1 92 ? -5.305 -2.087 -14.750 1.00 96.62 92 VAL A O 1
ATOM 718 N N . GLU A 1 93 ? -4.778 -0.516 -16.241 1.00 96.56 93 GLU A N 1
ATOM 719 C CA . GLU A 1 93 ? -4.295 -1.442 -17.264 1.00 96.56 93 GLU A CA 1
ATOM 720 C C . GLU A 1 93 ? -3.144 -2.313 -16.737 1.00 96.56 93 GLU A C 1
ATOM 722 O O . GLU A 1 93 ? -3.109 -3.520 -16.994 1.00 96.56 93 GLU A O 1
ATOM 727 N N . VAL A 1 94 ? -2.249 -1.726 -15.936 1.00 97.62 94 VAL A N 1
ATOM 728 C CA . VAL A 1 94 ? -1.112 -2.431 -15.328 1.00 97.62 94 VAL A CA 1
ATOM 729 C C . VAL A 1 94 ? -1.587 -3.402 -14.246 1.00 97.62 94 VAL A C 1
ATOM 731 O O . VAL A 1 94 ? -1.272 -4.593 -14.321 1.00 97.62 94 VAL A O 1
ATOM 734 N N . ALA A 1 95 ? -2.400 -2.932 -13.293 1.00 98.12 95 ALA A N 1
ATOM 735 C CA . ALA A 1 95 ? -3.001 -3.776 -12.261 1.00 98.12 95 ALA A CA 1
ATOM 736 C C . ALA A 1 95 ? -3.778 -4.952 -12.869 1.00 98.12 95 ALA A C 1
ATOM 738 O O . ALA A 1 95 ? -3.537 -6.107 -12.519 1.00 98.12 95 ALA A O 1
ATOM 739 N N . ARG A 1 96 ? -4.636 -4.701 -13.866 1.00 97.88 96 ARG A N 1
ATOM 740 C CA . ARG A 1 96 ? -5.372 -5.757 -14.584 1.00 97.88 96 ARG A CA 1
ATOM 741 C C . ARG A 1 96 ? -4.441 -6.789 -15.204 1.00 97.88 96 ARG A C 1
ATOM 743 O O . ARG A 1 96 ? -4.751 -7.977 -15.174 1.00 97.88 96 ARG A O 1
ATOM 750 N N . ARG A 1 97 ? -3.294 -6.370 -15.743 1.00 97.25 97 ARG A N 1
ATOM 751 C CA . ARG A 1 97 ? -2.319 -7.287 -16.346 1.00 97.25 97 ARG A CA 1
ATOM 752 C C . ARG A 1 97 ? -1.624 -8.167 -15.309 1.00 97.25 97 ARG A C 1
ATOM 754 O O . ARG A 1 97 ? -1.456 -9.361 -15.559 1.00 97.25 97 ARG A O 1
ATOM 761 N N . ASN A 1 98 ? -1.249 -7.604 -14.162 1.00 98.38 98 ASN A N 1
ATOM 762 C CA . ASN A 1 98 ? -0.608 -8.353 -13.077 1.00 98.38 98 ASN A CA 1
ATOM 763 C C . ASN A 1 98 ? -1.590 -9.280 -12.337 1.00 98.38 98 ASN A C 1
ATOM 765 O O 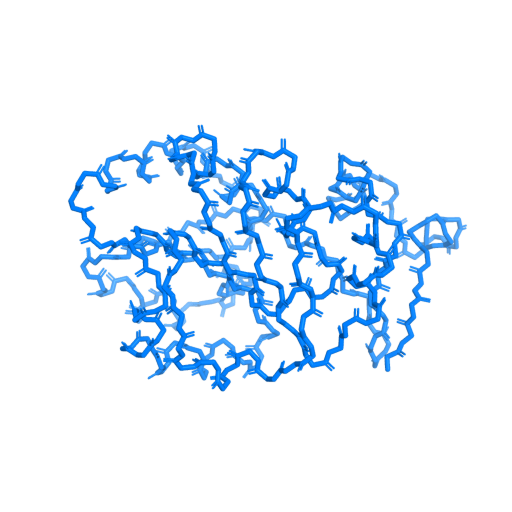. ASN A 1 98 ? -1.195 -10.352 -11.877 1.00 98.38 98 ASN A O 1
ATOM 769 N N . LEU A 1 99 ? -2.870 -8.903 -12.260 1.00 98.19 99 LEU A N 1
ATOM 770 C CA . LEU A 1 99 ? -3.875 -9.573 -11.425 1.00 98.19 99 LEU A CA 1
ATOM 771 C C . LEU A 1 99 ? -4.845 -10.482 -12.206 1.00 98.19 99 LEU A C 1
ATOM 773 O O . LEU A 1 99 ? -5.632 -11.190 -11.590 1.00 98.19 99 LEU A O 1
ATOM 777 N N . ARG A 1 100 ? -4.772 -10.522 -13.547 1.00 93.31 100 ARG A N 1
ATOM 778 C CA . ARG A 1 100 ? -5.769 -11.138 -14.460 1.00 93.31 100 ARG A CA 1
ATOM 779 C C . ARG A 1 100 ? -6.274 -12.542 -14.097 1.00 93.31 100 ARG A C 1
ATOM 781 O O . ARG A 1 100 ? -7.382 -12.892 -14.480 1.00 93.31 100 ARG A O 1
ATOM 788 N N . LYS A 1 101 ? -5.447 -13.379 -13.468 1.00 92.81 101 LYS A N 1
ATOM 789 C CA . LYS A 1 101 ? -5.754 -14.795 -13.183 1.00 92.81 101 LYS A CA 1
ATOM 790 C C . LYS A 1 101 ? -6.050 -15.069 -11.705 1.00 92.81 101 LYS A C 1
ATOM 792 O O . LYS A 1 101 ? -6.054 -16.225 -11.303 1.00 92.81 101 LYS A O 1
ATOM 797 N N . LEU A 1 102 ? -6.205 -14.026 -10.894 1.00 96.31 102 LEU A N 1
ATOM 798 C CA . LEU A 1 102 ? -6.392 -14.164 -9.455 1.00 96.31 102 LEU A CA 1
ATOM 799 C C . LEU A 1 102 ? -7.867 -14.002 -9.120 1.00 96.31 102 LEU A C 1
ATOM 801 O O . LEU A 1 102 ? -8.459 -12.950 -9.357 1.00 96.31 102 LEU A O 1
ATOM 805 N N . GLU A 1 103 ? -8.451 -15.058 -8.571 1.00 96.00 103 GLU A N 1
ATOM 806 C CA . GLU A 1 103 ? -9.812 -15.019 -8.052 1.00 96.00 103 GLU A CA 1
ATOM 807 C C . GLU A 1 103 ? -9.890 -14.153 -6.789 1.00 96.00 103 GLU A C 1
ATOM 809 O O . GLU A 1 103 ? -8.904 -13.958 -6.080 1.00 96.00 103 GLU A O 1
ATOM 814 N N . GLY A 1 104 ? -11.070 -13.600 -6.508 1.00 96.19 104 GLY A N 1
ATOM 815 C CA . GLY A 1 104 ? -11.286 -12.769 -5.320 1.00 96.19 104 GLY A CA 1
ATOM 816 C C . GLY A 1 104 ? -10.745 -11.338 -5.417 1.00 96.19 104 GLY A C 1
ATOM 817 O O . GLY A 1 104 ? -10.941 -10.572 -4.475 1.00 96.19 104 GLY A O 1
ATOM 818 N N . ILE A 1 105 ? -10.133 -10.941 -6.542 1.00 98.31 105 ILE A N 1
ATOM 819 C CA . ILE A 1 105 ? -9.678 -9.565 -6.789 1.00 98.31 105 ILE A CA 1
ATOM 820 C C . ILE A 1 105 ? -10.497 -8.911 -7.906 1.00 98.31 105 ILE A C 1
ATOM 822 O O . ILE A 1 105 ? -10.590 -9.435 -9.014 1.00 98.31 105 ILE A O 1
ATOM 826 N N . VAL A 1 106 ? -11.043 -7.724 -7.639 1.00 98.12 106 VAL A N 1
ATOM 827 C CA . VAL A 1 106 ? -11.751 -6.894 -8.625 1.00 98.12 106 VAL A CA 1
ATOM 828 C C . VAL A 1 106 ? -10.970 -5.607 -8.856 1.00 98.12 106 VAL A C 1
ATOM 830 O O . VAL A 1 106 ? -10.760 -4.848 -7.915 1.00 98.12 106 VAL A O 1
ATOM 833 N N . VAL A 1 107 ? -10.576 -5.339 -10.106 1.00 98.44 107 VAL A N 1
ATOM 834 C CA . VAL A 1 107 ? -9.889 -4.094 -10.495 1.00 98.44 107 VAL A CA 1
ATOM 835 C C . VAL A 1 107 ? -10.858 -3.151 -11.211 1.00 98.44 107 VAL A C 1
ATOM 837 O O . VAL A 1 107 ? -11.253 -3.381 -12.363 1.00 98.44 107 VAL A O 1
ATOM 840 N N . GLU A 1 108 ? -11.216 -2.067 -10.533 1.00 97.75 108 GLU A N 1
ATOM 841 C CA . GLU A 1 108 ? -12.190 -1.073 -10.975 1.00 97.75 108 GLU A CA 1
ATOM 842 C C . GLU A 1 108 ? -11.499 0.222 -11.400 1.00 97.75 108 GLU A C 1
ATOM 844 O O . GLU A 1 108 ? -10.683 0.780 -10.668 1.00 97.75 108 GLU A O 1
ATOM 849 N N . LYS A 1 109 ? -11.847 0.713 -12.594 1.00 98.06 109 LYS A N 1
ATOM 850 C CA . LYS A 1 109 ? -11.400 2.030 -13.042 1.00 98.06 109 LYS A CA 1
ATOM 851 C C . LYS A 1 109 ? -12.252 3.091 -12.359 1.00 98.06 109 LYS A C 1
ATOM 853 O O . LYS A 1 109 ? -13.461 3.119 -12.579 1.00 98.06 109 LYS A O 1
ATOM 858 N N . GLY A 1 110 ? -11.634 3.965 -11.579 1.00 97.44 110 GLY A N 1
ATOM 859 C CA . GLY A 1 110 ? -12.341 5.009 -10.852 1.00 97.44 110 GLY A CA 1
ATOM 860 C C . GLY A 1 110 ? -11.406 5.940 -10.095 1.00 97.44 110 GLY A C 1
ATOM 861 O O . GLY A 1 110 ? -10.268 5.604 -9.789 1.00 97.44 110 GLY A O 1
ATOM 862 N N . ASP A 1 111 ? -11.910 7.129 -9.784 1.00 96.62 111 ASP A N 1
ATOM 863 C CA . ASP A 1 111 ? -11.217 8.070 -8.912 1.00 96.62 111 ASP A CA 1
ATOM 864 C C . ASP A 1 111 ? -11.281 7.550 -7.469 1.00 96.62 111 ASP A C 1
ATOM 866 O O . ASP A 1 111 ? -12.350 7.533 -6.852 1.00 96.62 111 ASP A O 1
ATOM 870 N N . ALA A 1 112 ? -10.133 7.114 -6.943 1.00 96.62 112 ALA A N 1
ATOM 871 C CA . ALA A 1 112 ? -9.991 6.588 -5.588 1.00 96.62 112 ALA A CA 1
ATOM 872 C C . ALA A 1 112 ? -10.483 7.581 -4.526 1.00 96.62 112 ALA A C 1
ATOM 874 O O . ALA A 1 112 ? -11.088 7.178 -3.528 1.00 96.62 112 ALA A O 1
ATOM 875 N N . LEU A 1 113 ? -10.318 8.883 -4.775 1.00 96.31 113 LEU A N 1
ATOM 876 C CA . LEU A 1 113 ? -10.830 9.913 -3.887 1.00 96.31 113 LEU A CA 1
ATOM 877 C C . LEU A 1 113 ? -12.352 9.958 -3.950 1.00 96.31 113 LEU A C 1
ATOM 879 O O . LEU A 1 113 ? -12.969 10.300 -2.961 1.00 96.31 113 LEU A O 1
ATOM 883 N N . ARG A 1 114 ? -13.037 9.584 -5.028 1.00 95.31 114 ARG A N 1
ATOM 884 C CA . ARG A 1 114 ? -14.513 9.661 -5.082 1.00 95.31 114 ARG A CA 1
ATOM 885 C C . ARG A 1 114 ? -15.235 8.471 -4.454 1.00 95.31 114 ARG A C 1
ATOM 887 O O . ARG A 1 114 ? -16.463 8.480 -4.404 1.00 95.31 114 ARG A O 1
ATOM 894 N N . ILE A 1 115 ? -14.521 7.479 -3.930 1.00 93.94 115 ILE A N 1
ATOM 895 C CA . ILE A 1 115 ? -15.145 6.326 -3.276 1.00 93.94 115 ILE A CA 1
ATOM 896 C C . ILE A 1 115 ? -15.789 6.751 -1.948 1.00 93.94 115 ILE A C 1
ATOM 898 O O . ILE A 1 115 ? -15.123 7.230 -1.031 1.00 93.94 115 ILE A O 1
ATOM 902 N N . ARG A 1 116 ? -17.116 6.587 -1.848 1.00 87.94 116 ARG A N 1
ATOM 903 C CA . ARG A 1 116 ? -17.919 6.962 -0.663 1.00 87.94 116 ARG A CA 1
ATOM 904 C C . ARG A 1 116 ? -18.641 5.792 0.005 1.00 87.94 116 ARG A C 1
ATOM 906 O O . ARG A 1 116 ? -19.209 5.966 1.081 1.00 87.94 116 ARG A O 1
ATOM 913 N N . SER A 1 117 ? -18.656 4.625 -0.629 1.00 88.69 117 SER A N 1
ATOM 914 C CA . SER A 1 117 ? -19.433 3.462 -0.204 1.00 88.69 117 SER A CA 1
ATOM 915 C C . SER A 1 117 ? -18.588 2.189 -0.203 1.00 88.69 117 SER A C 1
ATOM 917 O O . SER A 1 117 ? -17.508 2.120 -0.790 1.00 88.69 117 SER A O 1
ATOM 919 N N . GLY A 1 118 ? -19.096 1.170 0.487 1.00 91.88 118 GLY A N 1
ATOM 920 C CA . GLY A 1 118 ? -18.357 -0.052 0.786 1.00 91.88 118 GLY A CA 1
ATOM 921 C C . GLY A 1 118 ? -17.774 -0.031 2.196 1.00 91.88 118 GLY A C 1
ATOM 922 O O . GLY A 1 118 ? -17.624 1.020 2.819 1.00 91.88 118 GLY A O 1
ATOM 923 N N . ARG A 1 119 ? -17.516 -1.225 2.733 1.00 94.56 119 ARG A N 1
ATOM 924 C CA . ARG A 1 119 ? -16.998 -1.381 4.091 1.00 94.56 119 ARG A CA 1
ATOM 925 C C . ARG A 1 119 ? -16.125 -2.627 4.194 1.00 94.56 119 ARG A C 1
ATOM 927 O O . ARG A 1 119 ? -16.662 -3.729 4.304 1.00 94.56 119 ARG A O 1
ATOM 934 N N . TYR A 1 120 ? -14.816 -2.420 4.194 1.00 98.06 120 TYR A N 1
ATOM 935 C CA . TYR A 1 120 ? -13.765 -3.440 4.121 1.00 98.06 120 TYR A CA 1
ATOM 936 C C . TYR A 1 120 ? -13.076 -3.593 5.471 1.00 98.06 120 TYR A C 1
ATOM 938 O O . TYR A 1 120 ? -13.085 -2.653 6.259 1.00 98.06 120 TYR A O 1
ATOM 946 N N . ASP A 1 121 ? -12.487 -4.742 5.781 1.00 98.12 121 ASP A N 1
ATOM 947 C CA . ASP A 1 121 ? -11.767 -4.903 7.050 1.00 98.12 121 ASP A CA 1
ATOM 948 C C . ASP A 1 121 ? -10.542 -3.983 7.079 1.00 98.12 121 ASP A C 1
ATOM 950 O O . ASP A 1 121 ? -10.363 -3.222 8.038 1.00 98.12 121 ASP A O 1
ATOM 954 N N . ILE A 1 122 ? -9.796 -3.961 5.968 1.00 98.31 122 ILE A N 1
ATOM 955 C CA . ILE A 1 122 ? -8.659 -3.066 5.745 1.00 98.31 122 ILE A CA 1
ATOM 956 C C . ILE A 1 122 ? -8.876 -2.166 4.526 1.00 98.31 122 ILE A C 1
ATOM 958 O O . ILE A 1 122 ? -9.435 -2.581 3.512 1.00 98.31 122 ILE A O 1
ATOM 962 N N . VAL A 1 123 ? -8.404 -0.924 4.616 1.00 98.62 123 VAL A N 1
ATOM 963 C CA . VAL A 1 123 ? -8.203 -0.043 3.458 1.00 98.62 123 VAL A CA 1
ATOM 964 C C . VAL A 1 123 ? -6.721 0.316 3.379 1.00 98.62 123 VAL A C 1
ATOM 966 O O . VAL A 1 123 ? -6.148 0.746 4.376 1.00 98.62 123 VAL A O 1
ATOM 969 N N . VAL A 1 124 ? -6.103 0.157 2.215 1.00 98.69 124 VAL A N 1
ATOM 970 C CA . VAL A 1 124 ? -4.763 0.677 1.922 1.00 98.69 124 VAL A CA 1
ATOM 971 C C . VAL A 1 124 ? -4.872 1.802 0.896 1.00 98.69 124 VAL A C 1
ATOM 973 O O . VAL A 1 124 ? -5.711 1.731 -0.003 1.00 98.69 124 VAL A O 1
ATOM 976 N N . ALA A 1 125 ? -4.069 2.853 1.053 1.00 98.25 125 ALA A N 1
ATOM 977 C CA . ALA A 1 125 ? -3.969 3.937 0.084 1.00 98.25 125 ALA A CA 1
ATOM 978 C C . ALA A 1 125 ? -2.512 4.374 -0.106 1.00 98.25 125 ALA A C 1
ATOM 980 O O . ALA A 1 125 ? -1.847 4.746 0.861 1.00 98.25 125 ALA A O 1
ATOM 981 N N . ASP A 1 126 ? -2.056 4.379 -1.357 1.00 97.25 126 ASP A N 1
ATOM 982 C CA . ASP A 1 126 ? -0.734 4.880 -1.763 1.00 97.25 126 ASP A CA 1
ATOM 983 C C . ASP A 1 126 ? -0.904 5.973 -2.830 1.00 97.25 126 ASP A C 1
ATOM 985 O O . ASP A 1 126 ? -0.665 5.751 -4.019 1.00 97.25 126 ASP A O 1
ATOM 989 N N . PRO A 1 127 ? -1.473 7.133 -2.441 1.00 95.88 127 PRO A N 1
ATOM 990 C CA . PRO A 1 127 ? -1.759 8.208 -3.378 1.00 95.88 127 PRO A CA 1
ATOM 991 C C . PRO A 1 127 ? -0.467 8.833 -3.921 1.00 95.88 127 PRO A C 1
ATOM 993 O O . PRO A 1 127 ? 0.542 8.883 -3.216 1.00 95.88 127 PRO A O 1
ATOM 996 N N . PRO A 1 128 ? -0.504 9.437 -5.122 1.00 93.06 128 PRO A N 1
ATOM 997 C CA . PRO A 1 128 ? 0.574 10.321 -5.542 1.00 93.06 128 PRO A CA 1
ATOM 998 C C . PRO A 1 128 ? 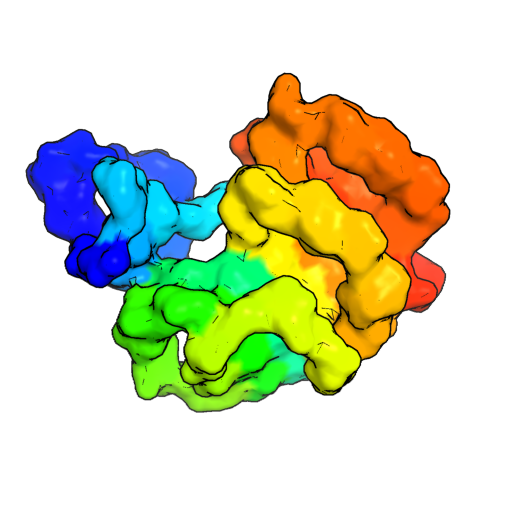0.688 11.516 -4.576 1.00 93.06 128 PRO A C 1
ATOM 1000 O O . PRO A 1 128 ? -0.290 11.908 -3.929 1.00 93.06 128 PRO A O 1
ATOM 1003 N N . GLN A 1 129 ? 1.889 12.090 -4.456 1.00 91.88 129 GLN A N 1
ATOM 1004 C CA . GLN A 1 129 ? 2.227 13.061 -3.404 1.00 91.88 129 GLN A CA 1
ATOM 1005 C C . GLN A 1 129 ? 1.258 14.244 -3.322 1.00 91.88 129 GLN A C 1
ATOM 1007 O O . GLN A 1 129 ? 0.813 14.624 -2.239 1.00 91.88 129 GLN A O 1
ATOM 1012 N N . GLU A 1 130 ? 0.881 14.793 -4.471 1.00 92.88 130 GLU A N 1
ATOM 1013 C CA . GLU A 1 130 ? -0.031 15.926 -4.599 1.00 92.88 130 GLU A CA 1
ATOM 1014 C C . GLU A 1 130 ? -1.468 15.615 -4.146 1.00 92.88 130 GLU A C 1
ATOM 1016 O O . GLU A 1 130 ? -2.260 16.531 -3.926 1.00 92.88 130 GLU A O 1
ATOM 1021 N N . LYS A 1 131 ? -1.814 14.332 -3.973 1.00 95.81 131 LYS A N 1
ATOM 1022 C CA . LYS A 1 131 ? -3.133 13.862 -3.524 1.00 95.81 131 LYS A CA 1
ATOM 1023 C C . LYS A 1 131 ? -3.185 13.444 -2.059 1.00 95.81 131 LYS A C 1
ATOM 1025 O O . LYS A 1 131 ? -4.283 13.221 -1.551 1.00 95.81 131 LYS A O 1
ATOM 1030 N N . ILE A 1 132 ? -2.048 13.396 -1.359 1.00 95.62 132 ILE A N 1
ATOM 1031 C CA . ILE A 1 132 ? -2.000 13.034 0.068 1.00 95.62 132 ILE A CA 1
ATOM 1032 C C . ILE A 1 132 ? -2.871 13.989 0.889 1.00 95.62 132 ILE A C 1
ATOM 1034 O O . ILE A 1 132 ? -3.759 13.536 1.606 1.00 95.62 132 ILE A O 1
ATOM 1038 N N . ARG A 1 133 ? -2.679 15.308 0.746 1.00 95.00 133 ARG A N 1
ATOM 1039 C CA . ARG A 1 133 ? -3.445 16.311 1.508 1.00 95.00 133 ARG A CA 1
ATOM 1040 C C . ARG A 1 133 ? -4.948 16.186 1.266 1.00 95.00 133 ARG A C 1
ATOM 1042 O O . ARG A 1 133 ? -5.711 16.138 2.219 1.00 95.00 133 ARG A O 1
ATOM 1049 N N . GLU A 1 134 ? -5.359 16.028 0.008 1.00 96.62 134 GLU A N 1
ATOM 1050 C CA . GLU A 1 134 ? -6.770 15.851 -0.358 1.00 96.62 134 GLU A CA 1
ATOM 1051 C C . GLU A 1 134 ? -7.381 14.579 0.265 1.00 96.62 134 GLU A C 1
ATOM 1053 O O . GLU A 1 134 ? -8.542 14.584 0.676 1.00 96.62 134 GLU A O 1
ATOM 1058 N N . LEU A 1 135 ? -6.610 13.489 0.370 1.00 95.94 135 LEU A N 1
ATOM 1059 C CA . LEU A 1 135 ? -7.042 12.277 1.069 1.00 95.94 135 LEU A CA 1
ATOM 1060 C C . LEU A 1 135 ? -7.188 12.518 2.582 1.00 95.94 135 LEU A C 1
ATOM 1062 O O . LEU A 1 135 ? -8.181 12.085 3.173 1.00 95.94 135 LEU A O 1
ATOM 1066 N N . ILE A 1 136 ? -6.223 13.209 3.198 1.00 94.81 136 ILE A N 1
ATOM 1067 C CA . ILE A 1 136 ? -6.217 13.500 4.639 1.00 94.81 136 ILE A CA 1
ATOM 1068 C C . ILE A 1 136 ? -7.338 14.475 5.032 1.00 94.81 136 ILE A C 1
ATOM 1070 O O . ILE A 1 136 ? -8.043 14.236 6.012 1.00 94.81 136 ILE A O 1
ATOM 1074 N N . ASP A 1 137 ? -7.604 15.504 4.229 1.00 94.56 137 ASP A N 1
ATOM 1075 C CA . ASP A 1 137 ? -8.714 16.445 4.455 1.00 94.56 137 ASP A CA 1
ATOM 1076 C C . ASP A 1 137 ? -10.085 15.736 4.457 1.00 94.56 137 ASP A C 1
ATOM 1078 O O . ASP A 1 137 ? -11.074 16.230 5.000 1.00 94.56 137 ASP A O 1
ATOM 1082 N N . ARG A 1 138 ? -10.140 14.529 3.884 1.00 93.38 138 ARG A N 1
ATOM 1083 C CA . ARG A 1 138 ? -11.335 13.690 3.746 1.00 93.38 138 ARG A CA 1
ATOM 1084 C C . ARG A 1 138 ? -11.316 12.467 4.661 1.00 93.38 138 ARG A C 1
ATOM 1086 O O . ARG A 1 138 ? -12.047 11.493 4.436 1.00 93.38 138 ARG A O 1
ATOM 1093 N N . LEU A 1 139 ? -10.504 12.515 5.719 1.00 91.50 139 LEU A N 1
ATOM 1094 C CA . LEU A 1 139 ? -10.432 11.478 6.747 1.00 91.50 139 LEU A CA 1
ATOM 1095 C C . LEU A 1 139 ? -11.802 11.062 7.312 1.00 91.50 139 LEU A C 1
ATOM 1097 O O . LEU A 1 139 ? -11.993 9.856 7.498 1.00 91.50 139 LEU A O 1
ATOM 1101 N N . PRO A 1 140 ? -12.774 11.961 7.585 1.00 91.00 140 PRO A N 1
ATOM 1102 C CA . PRO A 1 140 ? -14.083 11.557 8.101 1.00 91.00 140 PRO A CA 1
ATOM 1103 C C . PRO A 1 140 ? -14.831 10.581 7.184 1.00 91.00 140 PRO A C 1
ATOM 1105 O O . PRO A 1 140 ? -15.433 9.615 7.663 1.00 91.00 140 PRO A O 1
ATOM 1108 N N . GLU A 1 141 ? -14.785 10.785 5.868 1.00 92.81 141 GLU A N 1
ATOM 1109 C CA . GLU A 1 141 ? -15.422 9.885 4.907 1.00 92.81 141 GLU A CA 1
ATOM 1110 C C . GLU A 1 141 ? -14.562 8.666 4.607 1.00 92.81 141 GLU A C 1
ATOM 1112 O O . GLU A 1 141 ? -15.098 7.560 4.530 1.00 92.81 141 GLU A O 1
ATOM 1117 N N . PHE A 1 142 ? -13.240 8.831 4.527 1.00 93.56 142 PHE A N 1
ATOM 1118 C CA . PHE A 1 142 ? -12.299 7.717 4.405 1.00 93.56 142 PHE A CA 1
ATOM 1119 C C . PHE A 1 142 ? -12.465 6.718 5.561 1.00 93.56 142 PHE A C 1
ATOM 1121 O O . PHE A 1 142 ? -12.532 5.503 5.357 1.00 93.56 142 PHE A O 1
ATOM 1128 N N . ARG A 1 143 ? -12.686 7.227 6.780 1.00 93.56 143 ARG A N 1
ATOM 1129 C CA . ARG A 1 143 ? -13.028 6.439 7.971 1.00 93.56 143 ARG A CA 1
ATOM 1130 C C . ARG A 1 143 ? -14.263 5.575 7.790 1.00 93.56 143 ARG A C 1
ATOM 1132 O O . ARG A 1 143 ? -14.378 4.572 8.485 1.00 93.56 143 ARG A O 1
ATOM 1139 N N . ARG A 1 144 ? -15.199 5.894 6.896 1.00 95.06 144 ARG A N 1
ATOM 1140 C CA . ARG A 1 144 ? -16.392 5.058 6.666 1.00 95.06 144 ARG A CA 1
ATOM 1141 C C . ARG A 1 144 ? -16.070 3.788 5.872 1.00 95.06 144 ARG A C 1
ATOM 1143 O O . ARG A 1 144 ? -16.793 2.806 6.030 1.00 95.06 144 ARG A O 1
ATOM 1150 N N . LEU A 1 145 ? -14.968 3.778 5.118 1.00 97.00 145 LEU A N 1
ATOM 1151 C CA . LEU A 1 145 ? -14.599 2.692 4.206 1.00 97.00 145 LEU A CA 1
ATOM 1152 C C . LEU A 1 145 ? -13.986 1.471 4.906 1.00 97.00 145 LEU A C 1
ATOM 1154 O O . LEU A 1 145 ? -14.183 0.355 4.429 1.00 97.00 145 LEU A O 1
ATOM 1158 N N . TYR A 1 146 ? -13.294 1.637 6.039 1.00 97.00 146 TYR A N 1
ATOM 1159 C CA . TYR A 1 146 ? -12.696 0.513 6.779 1.00 97.00 146 TYR A CA 1
ATOM 1160 C C . TYR A 1 146 ? -13.482 0.126 8.041 1.00 97.00 146 TYR A C 1
ATOM 1162 O O . TYR A 1 146 ? -14.146 0.949 8.678 1.00 97.00 146 TYR A O 1
ATOM 1170 N N . ARG A 1 147 ? -13.428 -1.145 8.442 1.00 95.88 147 ARG A N 1
ATOM 1171 C CA . ARG A 1 147 ? -14.009 -1.679 9.687 1.00 95.88 147 ARG A CA 1
ATOM 1172 C C . ARG A 1 147 ? -12.979 -1.715 10.797 1.00 95.88 147 ARG A C 1
ATOM 1174 O O . ARG A 1 147 ? -13.336 -1.401 11.934 1.00 95.88 147 ARG A O 1
ATOM 1181 N N . ASP A 1 148 ? -11.743 -2.068 10.457 1.00 95.88 148 ASP A N 1
ATOM 1182 C CA . ASP A 1 148 ? -10.737 -2.425 11.442 1.00 95.88 148 ASP A CA 1
ATOM 1183 C C . ASP A 1 148 ? -9.529 -1.496 11.383 1.00 95.88 148 ASP A C 1
ATOM 1185 O O . ASP A 1 148 ? -9.269 -0.832 12.396 1.00 95.88 148 ASP A O 1
ATOM 1189 N N . VAL A 1 149 ? -8.855 -1.418 10.228 1.00 97.62 149 VAL A N 1
ATOM 1190 C CA . VAL A 1 149 ? -7.595 -0.676 10.044 1.00 97.62 149 VAL A CA 1
ATOM 1191 C C . VAL A 1 149 ? -7.536 0.020 8.684 1.00 97.62 149 VAL A C 1
ATOM 1193 O O . VAL A 1 149 ? -8.099 -0.471 7.709 1.00 97.62 149 VAL A O 1
ATOM 1196 N N . ALA A 1 150 ? -6.839 1.152 8.613 1.00 98.19 150 ALA A N 1
ATOM 1197 C CA . ALA A 1 150 ? -6.377 1.705 7.347 1.00 98.19 150 ALA A CA 1
ATOM 1198 C C . ALA A 1 150 ? -4.874 1.981 7.372 1.00 98.19 150 ALA A C 1
ATOM 1200 O O . ALA A 1 150 ? -4.345 2.367 8.411 1.00 98.19 150 ALA A O 1
ATOM 1201 N N . VAL A 1 151 ? -4.211 1.789 6.234 1.00 98.38 151 VAL A N 1
ATOM 1202 C CA . VAL A 1 151 ? -2.774 2.026 6.044 1.00 98.38 151 VAL A CA 1
ATOM 1203 C C . VAL A 1 151 ? -2.612 3.013 4.897 1.00 98.38 151 VAL A C 1
ATOM 1205 O O . VAL A 1 151 ? -3.104 2.762 3.800 1.00 98.38 151 VAL A O 1
ATOM 1208 N N . VAL A 1 152 ? -1.975 4.149 5.147 1.00 98.31 152 VAL A N 1
ATOM 1209 C CA . VAL A 1 152 ? -1.867 5.241 4.176 1.00 98.31 152 VAL A CA 1
ATOM 1210 C C . VAL A 1 152 ? -0.413 5.664 4.053 1.00 98.31 152 VAL A C 1
ATOM 1212 O O . VAL A 1 152 ? 0.221 5.977 5.060 1.00 98.31 152 VAL A O 1
ATOM 1215 N N . TRP A 1 153 ? 0.113 5.698 2.834 1.00 97.94 153 TRP A N 1
ATOM 1216 C CA . TRP A 1 153 ? 1.422 6.286 2.576 1.00 97.94 153 TRP A CA 1
ATOM 1217 C C . TRP A 1 153 ? 1.277 7.806 2.593 1.00 97.94 153 TRP A C 1
ATOM 1219 O O . TRP A 1 153 ? 0.385 8.359 1.946 1.00 97.94 153 TRP A O 1
ATOM 1229 N N . VAL A 1 154 ? 2.117 8.484 3.374 1.00 96.69 154 VAL A N 1
ATOM 1230 C CA . VAL A 1 154 ? 2.051 9.945 3.556 1.00 96.69 154 VAL A CA 1
ATOM 1231 C C . VAL A 1 154 ? 3.297 10.658 3.035 1.00 96.69 154 VAL A C 1
ATOM 1233 O O . VAL A 1 154 ? 3.538 11.819 3.362 1.00 96.69 154 VAL A O 1
ATOM 1236 N N . GLY A 1 155 ? 4.052 9.991 2.165 1.00 95.31 155 GLY A N 1
ATOM 1237 C CA . GLY A 1 155 ? 5.232 10.547 1.521 1.00 95.31 155 GLY A CA 1
ATOM 1238 C C . GLY A 1 155 ? 6.548 10.089 2.154 1.00 95.31 155 GLY A C 1
ATOM 1239 O O . GLY A 1 155 ? 6.551 9.425 3.188 1.00 95.31 155 GLY A O 1
ATOM 1240 N N . PRO A 1 156 ? 7.691 10.493 1.573 1.00 95.38 156 PRO A N 1
ATOM 1241 C CA . PRO A 1 156 ? 8.998 10.335 2.193 1.00 95.38 156 PRO A CA 1
ATOM 1242 C C . PRO A 1 156 ? 9.027 11.030 3.554 1.00 95.38 156 PRO A C 1
ATOM 1244 O O . PRO A 1 156 ? 8.640 12.198 3.663 1.00 95.38 156 PRO A O 1
ATOM 1247 N N . TYR A 1 157 ? 9.538 10.347 4.574 1.00 94.81 157 TYR A N 1
ATOM 1248 C CA . TYR A 1 157 ? 9.500 10.791 5.966 1.00 94.81 157 TYR A CA 1
ATOM 1249 C C . TYR A 1 157 ? 10.097 12.194 6.150 1.00 94.81 157 TYR A C 1
ATOM 1251 O O . TYR A 1 157 ? 9.461 13.082 6.718 1.00 94.81 157 TYR A O 1
ATOM 1259 N N . HIS A 1 158 ? 11.253 12.450 5.531 1.00 93.88 158 HIS A N 1
ATOM 1260 C C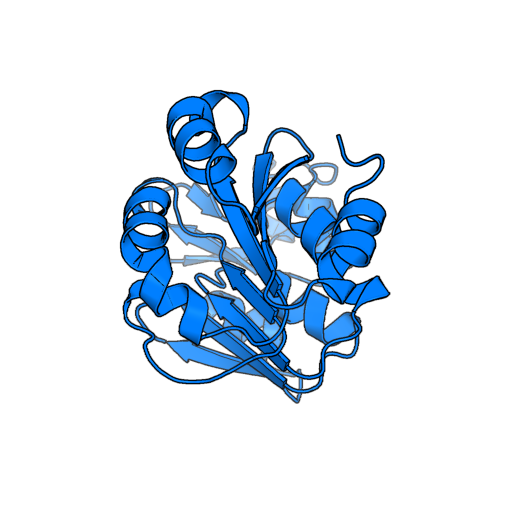A . HIS A 1 158 ? 11.943 13.747 5.565 1.00 93.88 158 HIS A CA 1
ATOM 1261 C C . HIS A 1 158 ? 11.174 14.913 4.906 1.00 93.88 158 HIS A C 1
ATOM 1263 O O . HIS A 1 158 ? 11.536 16.070 5.111 1.00 93.88 158 HIS A O 1
ATOM 1269 N N . LYS A 1 159 ? 10.124 14.641 4.116 1.00 94.38 159 LYS A N 1
ATOM 1270 C CA . LYS A 1 159 ? 9.258 15.657 3.481 1.00 94.38 159 LYS A CA 1
ATOM 1271 C C . LYS A 1 159 ? 7.849 15.704 4.071 1.00 94.38 159 LYS A C 1
ATOM 1273 O O . LYS A 1 159 ? 7.109 16.640 3.786 1.00 94.38 159 LYS A O 1
ATOM 1278 N N . ALA A 1 160 ? 7.473 14.733 4.899 1.00 92.88 160 ALA A N 1
ATOM 1279 C CA . ALA A 1 160 ? 6.107 14.570 5.391 1.00 92.88 160 ALA A CA 1
ATOM 1280 C C . ALA A 1 160 ? 5.795 15.380 6.667 1.00 92.88 160 ALA A C 1
ATOM 1282 O O . ALA A 1 160 ? 4.725 15.209 7.241 1.00 92.88 160 ALA A O 1
ATOM 1283 N N . GLY A 1 161 ? 6.683 16.275 7.120 1.00 93.25 161 GLY A N 1
ATOM 1284 C CA . GLY A 1 161 ? 6.595 16.931 8.436 1.00 93.25 161 GLY A CA 1
ATOM 1285 C C . GLY A 1 161 ? 5.250 17.601 8.762 1.00 93.25 161 GLY A C 1
ATOM 1286 O O . GLY A 1 161 ? 4.744 17.437 9.872 1.00 93.25 161 GLY A O 1
ATOM 1287 N N . GLU A 1 162 ? 4.633 18.304 7.803 1.00 92.44 162 GLU A N 1
ATOM 1288 C CA . GLU A 1 162 ? 3.295 18.897 7.987 1.00 92.44 162 GLU A CA 1
ATOM 1289 C C . GLU A 1 162 ? 2.232 17.812 8.221 1.00 92.44 162 GLU A C 1
ATOM 1291 O O . GLU A 1 162 ? 1.477 17.882 9.191 1.00 92.44 162 GLU A O 1
ATOM 1296 N N . MET A 1 163 ? 2.210 16.775 7.376 1.00 93.88 163 MET A N 1
ATOM 1297 C CA . MET A 1 163 ? 1.248 15.673 7.480 1.00 93.88 163 MET A CA 1
ATOM 1298 C C . MET A 1 163 ? 1.461 14.862 8.760 1.00 93.88 163 MET A C 1
ATOM 1300 O O . MET A 1 163 ? 0.494 14.547 9.448 1.00 93.88 163 MET A O 1
ATOM 1304 N N . ILE A 1 164 ? 2.716 14.586 9.129 1.00 94.94 164 ILE A N 1
ATOM 1305 C CA . ILE A 1 164 ? 3.066 13.904 10.380 1.00 94.94 164 ILE A CA 1
ATOM 1306 C C . ILE A 1 164 ? 2.524 14.693 11.570 1.00 94.94 164 ILE A C 1
ATOM 1308 O O . ILE A 1 164 ? 1.889 14.107 12.445 1.00 94.94 164 ILE A O 1
ATOM 1312 N N . LYS A 1 165 ? 2.712 16.018 11.597 1.00 94.56 165 LYS A N 1
ATOM 1313 C CA . LYS A 1 165 ? 2.209 16.869 12.682 1.00 94.56 165 LYS A CA 1
ATOM 1314 C C . LYS A 1 165 ? 0.684 16.821 12.787 1.00 94.56 165 LYS A C 1
ATOM 1316 O O . LYS A 1 165 ? 0.168 16.663 13.891 1.00 94.56 165 LYS A O 1
ATOM 1321 N N . ILE A 1 166 ? -0.024 16.928 11.659 1.00 93.56 166 ILE A N 1
ATOM 1322 C CA . ILE A 1 166 ? -1.494 16.846 11.619 1.00 93.56 166 ILE A CA 1
ATOM 1323 C C . ILE A 1 166 ? -1.955 15.491 12.166 1.00 93.56 166 ILE A C 1
ATOM 1325 O O . ILE A 1 166 ? -2.744 15.426 13.107 1.00 93.56 166 ILE A O 1
ATOM 1329 N N . LEU A 1 167 ? -1.408 14.403 11.629 1.00 95.12 167 LEU A N 1
ATOM 1330 C CA . LEU A 1 167 ? -1.841 13.044 11.946 1.00 95.12 167 LEU A CA 1
ATOM 1331 C C . LEU A 1 167 ? -1.396 12.560 13.329 1.00 95.12 167 LEU A C 1
ATOM 1333 O O . LEU A 1 167 ? -2.055 11.703 13.907 1.00 95.12 167 LEU A O 1
ATOM 1337 N N . SER A 1 168 ? -0.333 13.127 13.901 1.00 92.38 168 SER A N 1
ATOM 1338 C CA . SER A 1 168 ? 0.096 12.812 15.273 1.00 92.38 168 SER A CA 1
ATOM 1339 C C . SER A 1 168 ? -0.889 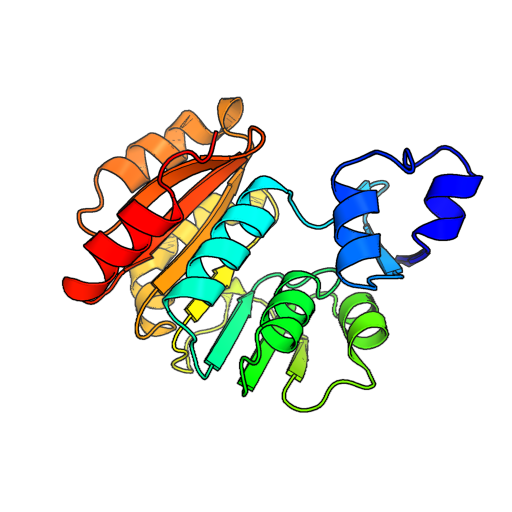13.313 16.331 1.00 92.38 168 SER A C 1
ATOM 1341 O O . SER A 1 168 ? -0.858 12.840 17.463 1.00 92.38 168 SER A O 1
ATOM 1343 N N . SER A 1 169 ? -1.776 14.251 15.979 1.00 91.62 169 SER A N 1
ATOM 1344 C CA . SER A 1 169 ? -2.854 14.698 16.869 1.00 91.62 169 SER A CA 1
ATOM 1345 C C . SER A 1 169 ? -4.074 13.764 16.870 1.00 91.62 169 SER A C 1
ATOM 1347 O O . SER A 1 169 ? -4.949 13.884 17.727 1.00 91.62 169 SER A O 1
ATOM 1349 N N . GLU A 1 170 ? -4.135 12.803 15.942 1.00 93.44 170 GLU A N 1
ATOM 1350 C CA . GLU A 1 170 ? -5.248 11.865 15.822 1.00 93.44 170 GLU A CA 1
ATOM 1351 C C . GLU A 1 170 ? -5.095 10.700 16.812 1.00 93.44 170 GLU A C 1
ATOM 1353 O O . GLU A 1 170 ? -4.231 9.841 16.660 1.00 93.44 170 GLU A O 1
ATOM 1358 N N . GLU A 1 171 ? -6.007 10.601 17.785 1.00 90.00 171 GLU A N 1
ATOM 1359 C CA . GLU A 1 171 ? -5.974 9.586 18.860 1.00 90.00 171 GLU A CA 1
ATOM 1360 C C . GLU A 1 171 ? -5.878 8.136 18.340 1.00 90.00 171 GLU A C 1
ATOM 1362 O O . GLU A 1 171 ? -5.309 7.251 18.984 1.00 90.00 171 GLU A O 1
ATOM 1367 N N . LYS A 1 172 ? -6.469 7.878 17.167 1.00 94.50 172 LYS A N 1
ATOM 1368 C CA . LYS A 1 172 ? -6.527 6.552 16.537 1.00 94.50 172 LYS A CA 1
ATOM 1369 C C . LYS A 1 172 ? -5.657 6.448 15.292 1.00 94.50 172 LYS A C 1
ATOM 1371 O O . LYS A 1 172 ? -6.071 5.838 14.301 1.00 94.50 172 LYS A O 1
ATOM 1376 N N . CYS A 1 173 ? -4.493 7.080 15.348 1.00 96.25 173 CYS A N 1
ATOM 1377 C CA . CYS A 1 173 ? -3.466 7.045 14.326 1.00 96.25 173 CYS A CA 1
ATOM 1378 C C . CYS A 1 173 ? -2.093 6.838 14.972 1.00 96.25 173 CYS A C 1
ATOM 1380 O O . CYS A 1 173 ? -1.830 7.307 16.077 1.00 96.25 173 CYS A O 1
ATOM 1382 N N . ILE A 1 174 ? -1.211 6.143 14.265 1.00 95.81 174 ILE A N 1
ATOM 1383 C CA . ILE A 1 174 ? 0.225 6.144 14.526 1.00 95.81 174 ILE A CA 1
ATOM 1384 C C . ILE A 1 174 ? 0.941 6.388 13.204 1.00 95.81 174 ILE A C 1
ATOM 1386 O O . ILE A 1 174 ? 0.502 5.897 12.163 1.00 95.81 174 ILE A O 1
ATOM 1390 N N . ILE A 1 175 ? 2.020 7.161 13.249 1.00 96.19 175 ILE A N 1
ATOM 1391 C CA . ILE A 1 175 ? 2.932 7.328 12.122 1.00 96.19 175 ILE A CA 1
ATOM 1392 C C . ILE A 1 175 ? 4.125 6.406 12.333 1.00 96.19 175 ILE A C 1
ATOM 1394 O O . ILE A 1 175 ? 4.691 6.357 13.424 1.00 96.19 175 ILE A O 1
ATOM 1398 N N . VAL A 1 176 ? 4.486 5.683 11.283 1.00 95.62 176 VAL A N 1
ATOM 1399 C CA . VAL A 1 176 ? 5.619 4.764 11.244 1.00 95.62 176 VAL A CA 1
ATOM 1400 C C . VAL A 1 176 ? 6.596 5.281 10.200 1.00 95.62 176 VAL A C 1
ATOM 1402 O O . VAL A 1 176 ? 6.192 5.549 9.068 1.00 95.62 176 VAL A O 1
ATOM 1405 N N . GLU A 1 177 ? 7.859 5.428 10.583 1.00 95.62 177 GLU A N 1
ATOM 1406 C CA . GLU A 1 177 ? 8.958 5.537 9.627 1.00 95.62 177 GLU A CA 1
ATOM 1407 C C . GLU A 1 177 ? 9.337 4.122 9.187 1.00 95.62 177 GLU A C 1
ATOM 1409 O O . GLU A 1 177 ? 9.533 3.251 10.034 1.00 95.62 177 GLU A O 1
ATOM 1414 N N . ALA A 1 178 ? 9.334 3.878 7.880 1.00 95.12 178 ALA A N 1
ATOM 1415 C CA . ALA A 1 178 ? 9.655 2.582 7.298 1.00 95.12 178 ALA A CA 1
ATOM 1416 C C . ALA A 1 178 ? 10.381 2.796 5.972 1.00 95.12 178 ALA A C 1
ATOM 1418 O O . ALA A 1 178 ? 9.789 3.352 5.048 1.00 95.12 178 ALA A O 1
ATOM 1419 N N . TRP A 1 179 ? 11.636 2.363 5.837 1.00 94.00 179 TRP A N 1
ATOM 1420 C CA . TRP A 1 179 ? 12.411 2.537 4.591 1.00 94.00 179 TRP A CA 1
ATOM 1421 C C . TRP A 1 179 ? 12.517 4.002 4.125 1.00 94.00 179 TRP A C 1
ATOM 1423 O O . TRP A 1 179 ? 12.612 4.285 2.929 1.00 94.00 179 TRP A O 1
ATOM 1433 N N . GLY A 1 180 ? 12.479 4.952 5.064 1.00 93.50 180 GLY A N 1
ATOM 1434 C CA . GLY A 1 180 ? 12.455 6.386 4.765 1.00 93.50 180 GLY A CA 1
ATOM 1435 C C . GLY A 1 180 ? 11.108 6.915 4.250 1.00 93.50 180 GLY A C 1
ATOM 1436 O O . GLY A 1 180 ? 11.024 8.097 3.904 1.00 93.50 180 GLY A O 1
ATOM 1437 N N . ASP A 1 181 ? 10.058 6.089 4.223 1.00 95.81 181 ASP A N 1
ATOM 1438 C CA . ASP A 1 181 ? 8.667 6.505 4.037 1.00 95.81 181 ASP A CA 1
ATOM 1439 C C . ASP A 1 181 ? 8.017 6.819 5.388 1.00 95.81 181 ASP A C 1
ATOM 1441 O O . ASP A 1 181 ? 8.268 6.152 6.390 1.00 95.81 181 ASP A O 1
ATOM 1445 N N . ALA A 1 182 ? 7.118 7.797 5.404 1.00 97.25 182 ALA A N 1
ATOM 1446 C CA . ALA A 1 182 ? 6.147 7.960 6.471 1.00 97.25 182 ALA A CA 1
ATOM 1447 C C . ALA A 1 182 ? 4.859 7.216 6.096 1.00 97.25 182 ALA A C 1
ATOM 1449 O O . ALA A 1 182 ? 4.273 7.431 5.029 1.00 97.25 182 ALA A O 1
ATOM 1450 N N . VAL A 1 183 ? 4.394 6.352 6.997 1.00 97.94 183 VAL A N 1
ATOM 1451 C CA . VAL A 1 183 ? 3.176 5.554 6.826 1.00 97.94 183 VAL A CA 1
ATOM 1452 C C . VAL A 1 183 ? 2.245 5.799 8.005 1.00 97.94 183 VAL A C 1
ATOM 1454 O O . VAL A 1 183 ? 2.602 5.564 9.158 1.00 97.94 183 VAL A O 1
ATOM 1457 N N . ALA A 1 184 ? 1.030 6.257 7.723 1.00 97.69 184 ALA A N 1
ATOM 1458 C CA . ALA A 1 184 ? -0.013 6.439 8.718 1.00 97.69 184 ALA A CA 1
ATOM 1459 C C . ALA A 1 184 ? -0.859 5.170 8.851 1.00 97.69 184 ALA A C 1
ATOM 1461 O O . ALA A 1 184 ? -1.412 4.667 7.870 1.00 97.69 184 ALA A O 1
ATOM 1462 N N . VAL A 1 185 ? -0.998 4.669 10.076 1.00 97.88 185 VAL A N 1
ATOM 1463 C CA . VAL A 1 185 ? -1.841 3.513 10.388 1.00 97.88 185 VAL A CA 1
ATOM 1464 C C . VAL A 1 185 ? -2.970 3.944 11.312 1.00 97.88 185 VAL A C 1
ATOM 1466 O O . VAL A 1 185 ? -2.746 4.339 12.455 1.00 97.88 185 VAL A O 1
ATOM 1469 N N . PHE A 1 186 ? -4.202 3.822 10.826 1.00 97.31 186 PHE A N 1
ATOM 1470 C CA . PHE A 1 186 ? -5.416 4.160 11.563 1.00 97.31 186 PHE A CA 1
ATOM 1471 C C . PHE A 1 186 ? -6.138 2.911 12.055 1.00 97.31 186 PHE A C 1
ATOM 1473 O O . PHE A 1 186 ? -6.136 1.881 11.382 1.00 97.31 186 PHE A O 1
ATOM 1480 N N . TRP A 1 187 ? -6.856 3.008 13.176 1.00 96.38 187 TRP A N 1
ATOM 1481 C CA . TRP A 1 187 ? -7.698 1.913 13.672 1.00 96.38 187 TRP A CA 1
ATOM 1482 C C . TRP A 1 187 ? -9.044 2.377 14.216 1.00 96.38 187 TRP A C 1
ATOM 1484 O O . TRP A 1 187 ? -9.223 3.515 14.636 1.00 96.38 187 TRP A O 1
ATOM 1494 N N . LYS A 1 188 ? -10.025 1.467 14.262 1.00 93.19 188 LYS A N 1
ATOM 1495 C CA . LYS A 1 188 ? -11.326 1.750 14.906 1.00 93.19 188 LYS A CA 1
ATOM 1496 C C . LYS A 1 188 ? -11.457 1.191 16.313 1.00 93.19 188 LYS A C 1
ATOM 1498 O O . LYS A 1 188 ? -11.950 1.882 17.210 1.00 93.19 188 LYS A O 1
ATOM 1503 N N . LYS A 1 189 ? -11.056 -0.070 16.498 1.00 89.81 189 LYS A N 1
ATOM 1504 C CA . LYS A 1 189 ? -11.280 -0.842 17.729 1.00 89.81 189 LYS A CA 1
ATOM 1505 C C . LYS A 1 189 ? -10.027 -0.816 18.601 1.00 89.81 189 LYS A C 1
ATOM 1507 O O . LYS A 1 189 ? -8.932 -1.037 18.096 1.00 89.81 189 LYS A O 1
ATOM 1512 N N . LYS A 1 190 ? -10.194 -0.641 19.918 1.00 85.75 190 LYS A N 1
ATOM 1513 C CA . LYS A 1 190 ? -9.081 -0.611 20.889 1.00 85.75 190 LYS A CA 1
ATOM 1514 C C . LYS A 1 190 ? -8.191 -1.858 20.799 1.00 85.75 190 LYS A C 1
ATOM 1516 O O . LYS A 1 190 ? -6.977 -1.732 20.841 1.00 85.75 190 LYS A O 1
ATOM 1521 N N . LYS A 1 191 ? -8.784 -3.038 20.568 1.00 88.06 191 LYS A N 1
ATOM 1522 C CA . LYS A 1 191 ? -8.044 -4.301 20.395 1.00 88.06 191 LYS A CA 1
ATOM 1523 C C . LYS A 1 191 ? -7.043 -4.294 19.227 1.00 88.06 191 LYS A C 1
ATOM 1525 O O . LYS A 1 191 ? -6.083 -5.049 19.265 1.00 88.06 191 LYS A O 1
ATOM 1530 N N . HIS A 1 192 ? -7.246 -3.461 18.201 1.00 89.94 192 HIS A N 1
ATOM 1531 C CA . HIS A 1 192 ? -6.310 -3.372 17.075 1.00 89.94 192 HIS A CA 1
ATOM 1532 C C . HIS A 1 192 ? -5.110 -2.485 17.379 1.00 89.94 192 HIS A C 1
ATOM 1534 O O . HIS A 1 192 ? -4.083 -2.686 16.749 1.00 89.94 192 HIS A O 1
ATOM 1540 N N . LYS A 1 193 ? -5.198 -1.572 18.357 1.00 90.69 193 LYS A N 1
ATOM 1541 C CA . LYS A 1 193 ? -4.067 -0.725 18.757 1.00 90.69 193 LYS A CA 1
ATOM 1542 C C . LYS A 1 193 ? -2.856 -1.580 19.129 1.00 90.69 193 LYS A C 1
ATOM 1544 O O . LYS A 1 193 ? -1.813 -1.451 18.510 1.00 90.69 193 LYS A O 1
ATOM 1549 N N . THR A 1 194 ? -3.032 -2.530 20.046 1.00 87.88 194 THR A N 1
ATOM 1550 C CA . THR A 1 194 ? -1.951 -3.426 20.489 1.00 87.88 194 THR A CA 1
ATOM 1551 C C . THR A 1 194 ? -1.408 -4.296 19.353 1.00 87.88 194 THR A C 1
ATOM 1553 O O . THR A 1 194 ? -0.214 -4.580 19.302 1.00 87.88 194 THR A O 1
ATOM 1556 N N . ILE A 1 195 ? -2.272 -4.717 18.421 1.00 88.56 195 ILE A N 1
ATOM 1557 C CA . ILE A 1 195 ? -1.847 -5.488 17.246 1.00 88.56 195 ILE A CA 1
ATOM 1558 C C . ILE A 1 195 ? -1.000 -4.618 16.316 1.00 88.56 195 ILE A C 1
ATOM 1560 O O . ILE A 1 195 ? 0.042 -5.075 15.864 1.00 88.56 195 ILE A O 1
ATOM 1564 N N . ILE A 1 196 ? -1.419 -3.377 16.063 1.00 90.12 196 ILE A N 1
ATOM 1565 C CA . ILE A 1 196 ? -0.688 -2.420 15.229 1.00 90.12 196 ILE A CA 1
ATOM 1566 C C . ILE A 1 196 ? 0.642 -2.068 15.875 1.00 90.12 196 ILE A C 1
ATOM 1568 O O . ILE A 1 196 ? 1.661 -2.189 15.214 1.00 90.12 196 ILE A O 1
ATOM 1572 N N . GLU A 1 197 ? 0.661 -1.723 17.162 1.00 90.19 197 GLU A N 1
ATOM 1573 C CA . GLU A 1 197 ? 1.896 -1.437 17.903 1.00 90.19 197 GLU A CA 1
ATOM 1574 C C . GLU A 1 197 ? 2.878 -2.607 17.809 1.00 90.19 197 GLU A C 1
ATOM 1576 O O . GLU A 1 197 ? 4.067 -2.396 17.603 1.00 90.19 197 GLU A O 1
ATOM 1581 N N . ARG A 1 198 ? 2.387 -3.852 17.881 1.00 88.25 198 ARG A N 1
ATOM 1582 C CA . ARG A 1 198 ? 3.213 -5.044 17.657 1.00 88.25 198 ARG A CA 1
ATOM 1583 C C . ARG A 1 198 ? 3.655 -5.191 16.201 1.00 88.25 198 ARG A C 1
ATOM 1585 O O . ARG A 1 198 ? 4.791 -5.597 15.977 1.00 88.25 198 ARG A O 1
ATOM 1592 N N . ALA A 1 199 ? 2.779 -4.903 15.239 1.00 86.69 199 ALA A N 1
ATOM 1593 C CA . ALA A 1 199 ? 3.081 -4.975 13.812 1.00 86.69 199 ALA A CA 1
ATOM 1594 C C . ALA A 1 199 ? 4.215 -4.013 13.453 1.00 86.69 199 ALA A C 1
ATOM 1596 O O . ALA A 1 199 ? 5.134 -4.397 12.740 1.00 86.69 199 ALA A O 1
ATOM 1597 N N . VAL A 1 200 ? 4.161 -2.794 13.989 1.00 88.81 200 VAL A N 1
ATOM 1598 C CA . VAL A 1 200 ? 5.087 -1.707 13.656 1.00 88.81 200 VAL A CA 1
ATOM 1599 C C . VAL A 1 200 ? 6.302 -1.652 14.580 1.00 88.81 200 VAL A C 1
ATOM 1601 O O . VAL A 1 200 ? 7.229 -0.881 14.351 1.00 88.81 200 VAL A O 1
ATOM 1604 N N . LYS A 1 201 ? 6.338 -2.503 15.613 1.00 83.31 201 LYS A N 1
ATOM 1605 C CA . LYS A 1 201 ? 7.492 -2.639 16.498 1.00 83.31 201 LYS A CA 1
ATOM 1606 C C . LYS A 1 201 ? 8.710 -3.088 15.688 1.00 83.31 201 LYS A C 1
ATOM 1608 O O . LYS A 1 201 ? 8.672 -4.130 15.031 1.00 83.31 201 LYS A O 1
ATOM 1613 N N . ASN A 1 202 ? 9.803 -2.339 15.816 1.00 76.56 202 ASN A N 1
ATOM 1614 C CA . ASN A 1 202 ? 11.071 -2.563 15.116 1.00 76.56 202 ASN A CA 1
ATOM 1615 C C . ASN A 1 202 ? 11.002 -2.366 13.589 1.00 76.56 202 ASN A C 1
ATOM 1617 O O . ASN A 1 202 ? 11.827 -2.939 12.880 1.00 76.56 202 ASN A O 1
ATOM 1621 N N . ILE A 1 203 ? 10.022 -1.613 13.082 1.00 79.44 203 ILE A N 1
ATOM 1622 C CA . ILE A 1 203 ? 10.113 -1.039 11.735 1.00 79.44 203 ILE A CA 1
ATOM 1623 C C . ILE A 1 203 ? 10.943 0.248 11.846 1.00 79.44 203 ILE A C 1
ATOM 1625 O O . ILE A 1 203 ? 10.724 1.029 12.774 1.00 79.44 203 ILE A O 1
ATOM 1629 N N . GLY A 1 204 ? 11.917 0.408 10.951 1.00 55.66 204 GLY A N 1
ATOM 1630 C CA . GLY A 1 204 ? 12.743 1.605 10.783 1.00 55.66 204 GLY A CA 1
ATOM 1631 C C . GLY A 1 204 ? 13.050 1.797 9.310 1.00 55.66 204 GLY A C 1
ATOM 1632 O O . GLY A 1 204 ? 13.802 0.961 8.771 1.00 55.66 204 GLY A O 1
#

pLDDT: mean 94.96, std 4.62, range [55.66, 98.81]